Protein AF-A0A5P9I3V1-F1 (afdb_monomer_lite)

Radius of gyration: 23.54 Å; chains: 1; bounding box: 40×71×85 Å

Structure (mmCIF, N/CA/C/O backbone):
data_AF-A0A5P9I3V1-F1
#
_entry.id   AF-A0A5P9I3V1-F1
#
loop_
_atom_site.group_PDB
_atom_site.id
_atom_site.type_symbol
_atom_site.label_atom_id
_atom_site.label_alt_id
_atom_site.label_comp_id
_atom_site.label_asym_id
_atom_site.label_entity_id
_atom_site.label_seq_id
_atom_site.pdbx_PDB_ins_code
_atom_site.Cartn_x
_atom_site.Cartn_y
_atom_site.Cartn_z
_atom_site.occupancy
_atom_site.B_iso_or_equiv
_atom_site.auth_seq_id
_atom_site.auth_comp_id
_atom_site.auth_asym_id
_atom_site.auth_atom_id
_atom_site.pdbx_PDB_model_num
ATOM 1 N N . MET A 1 1 ? -17.365 52.900 56.791 1.00 35.94 1 MET A N 1
ATOM 2 C CA . MET A 1 1 ? -16.098 53.390 56.202 1.00 35.94 1 MET A CA 1
ATOM 3 C C . MET A 1 1 ? -15.100 52.229 56.203 1.00 35.94 1 MET A C 1
ATOM 5 O O . MET A 1 1 ? -14.774 51.771 57.281 1.00 35.94 1 MET A O 1
ATOM 9 N N . ILE A 1 2 ? -14.895 51.565 55.048 1.00 36.44 2 ILE A N 1
ATOM 10 C CA . ILE A 1 2 ? -13.604 51.476 54.302 1.00 36.44 2 ILE A CA 1
ATOM 11 C C . ILE A 1 2 ? -12.570 50.594 55.058 1.00 36.44 2 ILE A C 1
ATOM 13 O O . ILE A 1 2 ? -12.122 51.009 56.112 1.00 36.44 2 ILE A O 1
ATOM 17 N N . ARG A 1 3 ? -12.164 49.372 54.658 1.00 35.16 3 ARG A N 1
ATOM 18 C CA . ARG A 1 3 ? -11.444 48.881 53.445 1.00 35.16 3 ARG A CA 1
ATOM 19 C C . ARG A 1 3 ? -11.427 47.329 53.514 1.00 35.16 3 ARG A C 1
ATOM 21 O O . ARG A 1 3 ? -11.161 46.802 54.583 1.00 35.16 3 ARG A O 1
ATOM 28 N N . ARG A 1 4 ? -11.890 46.564 52.513 1.00 39.56 4 ARG A N 1
ATOM 29 C CA . ARG A 1 4 ? -11.194 46.072 51.292 1.00 39.56 4 ARG A CA 1
ATOM 30 C C . ARG A 1 4 ? -9.925 45.234 51.536 1.00 39.56 4 ARG A C 1
ATOM 32 O O . ARG A 1 4 ? -8.898 45.809 51.865 1.00 39.56 4 ARG A O 1
ATOM 39 N N . ALA A 1 5 ? -10.006 43.936 51.213 1.00 42.84 5 ALA A N 1
ATOM 40 C CA . ALA A 1 5 ? -9.268 43.255 50.128 1.00 42.84 5 ALA A CA 1
ATOM 41 C C . ALA A 1 5 ? -8.872 41.815 50.516 1.00 42.84 5 ALA A C 1
ATOM 43 O O . ALA A 1 5 ? -7.845 41.607 51.151 1.00 42.84 5 ALA A O 1
ATOM 44 N N . ILE A 1 6 ? -9.644 40.818 50.072 1.00 39.94 6 ILE A N 1
ATOM 45 C CA . ILE A 1 6 ? -9.122 39.464 49.848 1.00 39.94 6 ILE A CA 1
ATOM 46 C C . ILE A 1 6 ? -9.440 39.107 48.402 1.00 39.94 6 ILE A C 1
ATOM 48 O O . ILE A 1 6 ? -10.568 39.237 47.931 1.00 39.94 6 ILE A O 1
ATOM 52 N N . TRP A 1 7 ? -8.367 38.767 47.710 1.00 32.78 7 TRP A N 1
ATOM 53 C CA . TRP A 1 7 ? -8.271 38.409 46.313 1.00 32.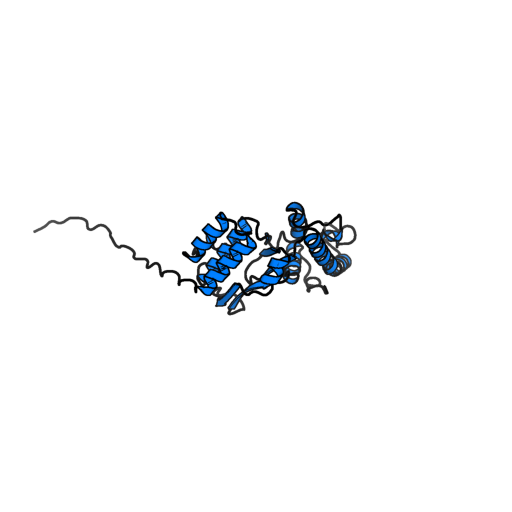78 7 TRP A CA 1
ATOM 54 C C . TRP A 1 7 ? -9.109 37.163 46.005 1.00 32.78 7 TRP A C 1
ATOM 56 O O . TRP A 1 7 ? -8.835 36.093 46.539 1.00 32.78 7 TRP A O 1
ATOM 66 N N . ALA A 1 8 ? -10.095 37.289 45.116 1.00 37.31 8 ALA A N 1
ATOM 67 C CA . ALA A 1 8 ? -10.721 36.148 44.456 1.00 37.31 8 ALA A CA 1
ATOM 68 C C . ALA A 1 8 ? -9.948 35.875 43.160 1.00 37.31 8 ALA A C 1
ATOM 70 O O . ALA A 1 8 ? -10.219 36.468 42.117 1.00 37.31 8 ALA A O 1
ATOM 71 N N . ALA A 1 9 ? -8.921 35.034 43.267 1.00 37.19 9 ALA A N 1
ATOM 72 C CA . ALA A 1 9 ? -8.236 34.457 42.123 1.00 37.19 9 ALA A CA 1
ATOM 73 C C . ALA A 1 9 ? -9.013 33.229 41.627 1.00 37.19 9 ALA A C 1
ATOM 75 O O . ALA A 1 9 ? -9.478 32.426 42.430 1.00 37.19 9 ALA A O 1
ATOM 76 N N . LEU A 1 10 ? -9.138 33.155 40.300 1.00 39.41 10 LEU A N 1
ATOM 77 C CA . LEU A 1 10 ? -9.332 31.983 39.445 1.00 39.41 10 LEU A CA 1
ATOM 78 C C . LEU A 1 10 ? -9.853 30.698 40.105 1.00 39.41 10 LEU A C 1
ATOM 80 O O . LEU A 1 10 ? -9.126 30.033 40.829 1.00 39.41 10 LEU A O 1
ATOM 84 N N . LEU A 1 11 ? -11.028 30.261 39.653 1.00 33.47 11 LEU A N 1
ATOM 85 C CA . LEU A 1 11 ? -11.280 28.875 39.240 1.00 33.47 11 LEU A CA 1
ATOM 86 C C . LEU A 1 11 ? -12.497 28.885 38.302 1.00 33.47 11 LEU A C 1
ATOM 88 O O . LEU A 1 11 ? -13.560 28.343 38.586 1.00 33.47 11 LEU A O 1
ATOM 92 N N . LEU A 1 12 ? -12.330 29.538 37.148 1.00 32.84 12 LEU A N 1
ATOM 93 C CA . LEU A 1 12 ? -13.024 29.095 35.942 1.00 32.84 12 LEU A CA 1
ATOM 94 C C . LEU A 1 12 ? -12.379 27.757 35.587 1.00 32.84 12 LEU A C 1
ATOM 96 O O . LEU A 1 12 ? -11.384 27.697 34.870 1.00 32.84 12 LEU A O 1
ATOM 100 N N . VAL A 1 13 ? -12.898 26.686 36.182 1.00 37.44 13 VAL A N 1
ATOM 101 C CA . VAL A 1 13 ? -12.706 25.344 35.649 1.00 37.44 13 VAL A CA 1
ATOM 102 C C . VAL A 1 13 ? -13.372 25.384 34.285 1.00 37.44 13 VAL A C 1
ATOM 104 O O . VAL A 1 13 ? -14.596 25.296 34.178 1.00 37.44 13 VAL A O 1
ATOM 107 N N . SER A 1 14 ? -12.561 25.601 33.250 1.00 38.03 14 SER A N 1
ATOM 108 C CA . SER A 1 14 ? -12.915 25.274 31.880 1.00 38.03 14 SER A CA 1
ATOM 109 C C . SER A 1 14 ? -13.266 23.798 31.875 1.00 38.03 14 SER A C 1
ATOM 111 O O . SER A 1 14 ? -12.417 22.930 31.702 1.00 38.03 14 SER A O 1
ATOM 113 N N . SER A 1 15 ? -14.546 23.522 32.093 1.00 40.28 15 SER A N 1
ATOM 114 C CA . SER A 1 15 ? -15.182 22.296 31.659 1.00 40.28 15 SER A CA 1
ATOM 115 C C . SER A 1 15 ? -15.240 22.409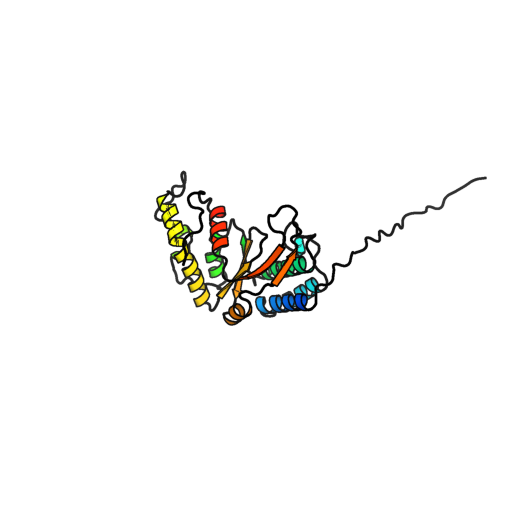 30.140 1.00 40.28 15 SER A C 1
ATOM 117 O O . SER A 1 15 ? -16.291 22.675 29.563 1.00 40.28 15 SER A O 1
ATOM 119 N N . ALA A 1 16 ? -14.079 22.303 29.488 1.00 41.06 16 ALA A N 1
ATOM 120 C CA . ALA A 1 16 ? -14.043 21.806 28.133 1.00 41.06 16 ALA A CA 1
ATOM 121 C C . ALA A 1 16 ? -14.613 20.403 28.276 1.00 41.06 16 ALA A C 1
ATOM 123 O O . ALA A 1 16 ? -13.938 19.482 28.732 1.00 41.06 16 ALA A O 1
ATOM 124 N N . LEU A 1 17 ? -15.921 20.305 28.048 1.00 41.25 17 LEU A N 1
ATOM 125 C CA . LEU A 1 17 ? -16.592 19.054 27.807 1.00 41.25 17 LEU A CA 1
ATOM 126 C C . LEU A 1 17 ? -15.719 18.370 26.762 1.00 41.25 17 LEU A C 1
ATOM 128 O O . LEU A 1 17 ? -15.693 18.785 25.604 1.00 41.25 17 LEU A O 1
ATOM 132 N N . ALA A 1 18 ? -14.957 17.367 27.195 1.00 43.66 18 ALA A N 1
ATOM 133 C CA . ALA A 1 18 ? -14.642 16.262 26.330 1.00 43.66 18 ALA A CA 1
ATOM 134 C C . ALA A 1 18 ? -16.018 15.800 25.861 1.00 43.66 18 ALA A C 1
ATOM 136 O O . ALA A 1 18 ? -16.746 15.131 26.595 1.00 43.66 18 ALA A O 1
ATOM 137 N N . VAL A 1 19 ? -16.444 16.297 24.700 1.00 45.88 19 VAL A N 1
ATOM 138 C CA . VAL A 1 19 ? -17.472 15.645 23.913 1.00 45.88 19 VAL A CA 1
ATOM 139 C C . VAL A 1 19 ? -16.851 14.282 23.694 1.00 45.88 19 VAL A C 1
ATOM 141 O O . VAL A 1 19 ? -15.916 14.158 22.906 1.00 45.88 19 VAL A O 1
ATOM 144 N N . GLY A 1 20 ? -17.212 13.331 24.561 1.00 49.91 20 GLY A N 1
ATOM 145 C CA . GLY A 1 20 ? -16.653 11.993 24.527 1.00 49.91 20 GLY A CA 1
ATOM 146 C C . GLY A 1 20 ? -16.808 11.534 23.096 1.00 49.91 20 GLY A C 1
ATOM 147 O O . GLY A 1 20 ? -17.924 11.587 22.574 1.00 49.91 20 GLY A O 1
ATOM 148 N N . ALA A 1 21 ? -15.686 11.228 22.441 1.00 60.34 21 ALA A N 1
ATOM 149 C CA . ALA A 1 21 ? -15.720 10.711 21.086 1.00 60.34 21 ALA A CA 1
ATOM 150 C C . ALA A 1 21 ? -16.768 9.595 21.068 1.00 60.34 21 ALA A C 1
ATOM 152 O O . ALA A 1 21 ? -16.758 8.744 21.961 1.00 60.34 21 ALA A O 1
ATOM 153 N N . GLU A 1 22 ? -17.721 9.668 20.136 1.00 71.12 22 GLU A N 1
ATOM 154 C CA . GLU A 1 22 ? -18.783 8.669 20.076 1.00 71.12 22 GLU A CA 1
ATOM 155 C C . GLU A 1 22 ? -18.145 7.274 20.063 1.00 71.12 22 GLU A C 1
ATOM 157 O O . GLU A 1 22 ? -17.191 7.049 19.306 1.00 71.12 22 GLU A O 1
ATOM 162 N N . PRO A 1 23 ? -18.614 6.354 20.924 1.00 82.81 23 PRO A N 1
ATOM 163 C CA . PRO A 1 23 ? -18.024 5.033 21.007 1.00 82.81 23 PRO A CA 1
ATOM 164 C C . PRO A 1 23 ? -18.164 4.328 19.660 1.00 82.81 23 PRO A C 1
ATOM 166 O O . PRO A 1 23 ? -19.206 4.399 19.001 1.00 82.81 23 PRO A O 1
ATOM 169 N N . ILE A 1 24 ? -17.110 3.627 19.253 1.00 92.81 24 ILE A N 1
ATOM 170 C CA . ILE A 1 24 ? -17.121 2.854 18.014 1.00 92.81 24 ILE A CA 1
ATOM 171 C C . ILE A 1 24 ? -18.140 1.713 18.167 1.00 92.81 24 ILE A C 1
ATOM 173 O O . ILE A 1 24 ? -18.102 1.004 19.177 1.00 92.81 24 ILE A O 1
ATOM 177 N N . PRO A 1 25 ? -19.039 1.490 17.188 1.00 94.19 25 PRO A N 1
ATOM 178 C CA . PRO A 1 25 ? -19.966 0.364 17.234 1.00 94.19 25 PRO A CA 1
ATOM 179 C C . PRO A 1 25 ? -19.232 -0.968 17.430 1.00 94.19 25 PRO A C 1
ATOM 181 O O . PRO A 1 25 ? -18.240 -1.230 16.758 1.00 94.19 25 PRO A O 1
ATOM 184 N N . GLU A 1 26 ? -19.745 -1.847 18.293 1.00 95.56 26 GLU A N 1
ATOM 185 C CA . GLU A 1 26 ? -19.062 -3.090 18.703 1.00 95.56 26 GLU A CA 1
ATOM 186 C C . GLU A 1 26 ? -18.600 -3.954 17.518 1.00 95.56 26 GLU A C 1
ATOM 188 O O . GLU A 1 26 ? -17.460 -4.408 17.478 1.00 95.56 26 GLU A O 1
ATOM 193 N N . LYS A 1 27 ? -19.448 -4.120 16.494 1.00 96.31 27 LYS A N 1
ATOM 194 C CA . LYS A 1 27 ? -19.089 -4.867 15.275 1.00 96.31 27 LYS A CA 1
ATOM 195 C C . LYS A 1 27 ? -17.919 -4.237 14.515 1.00 96.31 27 LYS A C 1
ATOM 197 O O . LYS A 1 27 ? -17.086 -4.953 13.972 1.00 96.31 27 LYS A O 1
ATOM 202 N N . GLN A 1 28 ? -17.869 -2.909 14.478 1.00 97.44 28 GLN A N 1
ATOM 203 C CA . GLN A 1 28 ? -16.824 -2.140 13.807 1.00 97.44 28 GLN A CA 1
ATOM 204 C C . GLN A 1 28 ? -15.506 -2.219 14.589 1.00 97.44 28 GLN A C 1
ATOM 206 O O . GLN A 1 28 ? -14.452 -2.453 14.007 1.00 97.44 28 GLN A O 1
ATOM 211 N N . ALA A 1 29 ? -15.579 -2.098 15.916 1.00 97.94 29 ALA A N 1
ATOM 212 C CA . ALA A 1 29 ? -14.448 -2.297 16.815 1.00 97.94 29 ALA A CA 1
ATOM 213 C C . ALA A 1 29 ? -13.863 -3.715 16.686 1.00 97.94 29 ALA A C 1
ATOM 215 O O . ALA A 1 29 ? -12.649 -3.877 16.564 1.00 97.94 29 ALA A O 1
ATOM 216 N N . GLN A 1 30 ? -14.723 -4.737 16.638 1.00 98.50 30 GLN A N 1
ATOM 217 C CA . GLN A 1 30 ? -14.306 -6.124 16.439 1.00 98.50 30 GLN A CA 1
ATOM 218 C C . GLN A 1 30 ? -13.631 -6.325 15.075 1.00 98.50 30 GLN A C 1
ATOM 220 O O . GLN A 1 30 ? -12.576 -6.951 15.013 1.00 98.50 30 GLN A O 1
ATOM 225 N N . LEU A 1 31 ? -14.179 -5.740 14.002 1.00 98.62 31 LEU A N 1
ATOM 226 C CA . LEU A 1 31 ? -13.564 -5.778 12.673 1.00 98.62 31 LEU A CA 1
ATOM 227 C C . LEU A 1 31 ? -12.154 -5.169 12.680 1.00 98.62 31 LEU A C 1
ATOM 229 O O . LEU A 1 31 ? -11.231 -5.760 12.124 1.00 98.62 31 LEU A O 1
ATOM 233 N N . PHE A 1 32 ? -11.967 -4.026 13.345 1.00 98.69 32 PHE A N 1
ATOM 234 C CA . PHE A 1 32 ? -10.655 -3.386 13.481 1.00 98.69 32 PHE A CA 1
ATOM 235 C C . PHE A 1 32 ? -9.664 -4.240 14.272 1.00 98.69 32 PHE A C 1
ATOM 237 O O . PHE A 1 32 ? -8.508 -4.371 13.868 1.00 98.69 32 PHE A O 1
ATOM 244 N N . ALA A 1 33 ? -10.109 -4.854 15.370 1.00 98.69 33 ALA A N 1
ATOM 245 C CA . ALA A 1 33 ? -9.277 -5.751 16.161 1.00 98.69 33 ALA A CA 1
ATOM 246 C C . ALA A 1 33 ? -8.887 -7.014 15.375 1.00 98.69 33 ALA A C 1
ATOM 248 O O . ALA A 1 33 ? -7.730 -7.433 15.418 1.00 98.69 33 ALA A O 1
ATOM 249 N N . ASP A 1 34 ? -9.827 -7.605 14.634 1.00 98.81 34 ASP A N 1
ATOM 250 C CA . ASP A 1 34 ? -9.565 -8.764 13.781 1.00 98.81 34 ASP A CA 1
ATOM 251 C C . ASP A 1 34 ? -8.594 -8.423 12.650 1.00 98.81 34 ASP A C 1
ATOM 253 O O . ASP A 1 34 ? -7.681 -9.203 12.384 1.00 98.81 34 ASP A O 1
ATOM 257 N N . PHE A 1 35 ? -8.747 -7.251 12.031 1.00 98.75 35 PHE A N 1
ATOM 258 C CA . PHE A 1 35 ? -7.838 -6.762 11.000 1.00 98.75 35 PHE A CA 1
ATOM 259 C C . PHE A 1 35 ? -6.422 -6.566 11.551 1.00 98.75 35 PHE A C 1
ATOM 261 O O . PHE A 1 35 ? -5.472 -7.146 11.028 1.00 98.75 35 PHE A O 1
ATOM 268 N N . ALA A 1 36 ? -6.275 -5.831 12.658 1.00 98.81 36 ALA A N 1
ATOM 269 C CA . ALA A 1 36 ? -4.977 -5.604 13.291 1.00 98.81 36 ALA A CA 1
ATOM 270 C C . ALA A 1 36 ? -4.293 -6.920 13.687 1.00 98.81 36 ALA A C 1
ATOM 272 O O . ALA A 1 36 ? -3.092 -7.088 13.459 1.00 98.81 36 ALA A O 1
ATOM 273 N N . ARG A 1 37 ? -5.055 -7.875 14.235 1.00 98.75 37 ARG A N 1
ATOM 274 C CA . ARG A 1 37 ? -4.547 -9.200 14.606 1.00 98.75 37 ARG A CA 1
ATOM 275 C C . ARG A 1 37 ? -4.021 -9.941 13.391 1.00 98.75 37 ARG A C 1
ATOM 277 O O . ARG A 1 37 ? -2.911 -10.458 13.428 1.00 98.75 37 ARG A O 1
ATOM 284 N N . ASP A 1 38 ? -4.814 -10.017 12.337 1.00 98.56 38 ASP A N 1
ATOM 285 C CA . ASP A 1 38 ? -4.488 -10.853 11.190 1.00 98.56 38 ASP A CA 1
ATOM 286 C C . ASP A 1 38 ? -3.326 -10.270 10.372 1.00 98.56 38 ASP A C 1
ATOM 288 O O . ASP A 1 38 ? -2.450 -11.019 9.942 1.00 98.56 38 ASP A O 1
ATOM 292 N N . VAL A 1 39 ? -3.261 -8.942 10.223 1.00 98.44 39 VAL A N 1
ATOM 293 C CA . VAL A 1 39 ? -2.164 -8.258 9.518 1.00 98.44 39 VAL A CA 1
ATOM 294 C C . VAL A 1 39 ? -0.851 -8.352 10.295 1.00 98.44 39 VAL A C 1
ATOM 296 O O . VAL A 1 39 ? 0.198 -8.600 9.705 1.00 98.44 39 VAL A O 1
ATOM 299 N N . SER A 1 40 ? -0.896 -8.199 11.621 1.00 98.31 40 SER A N 1
ATOM 300 C CA . SER A 1 40 ? 0.308 -8.251 12.464 1.00 98.31 40 SER A CA 1
ATOM 301 C C . SER A 1 40 ? 0.769 -9.664 12.828 1.00 98.31 40 SER A C 1
ATOM 303 O O . SER A 1 40 ? 1.822 -9.824 13.440 1.00 98.31 40 SER A O 1
ATOM 305 N N . GLY A 1 41 ? -0.017 -10.700 12.514 1.00 97.38 41 GLY A N 1
ATOM 306 C CA . GLY A 1 41 ? 0.233 -12.048 13.031 1.00 97.38 41 GLY A CA 1
ATOM 307 C C . GLY A 1 41 ? 0.028 -12.151 14.547 1.00 97.38 41 GLY A C 1
ATOM 308 O O . GLY A 1 41 ? 0.691 -12.947 15.210 1.00 97.38 41 GLY A O 1
ATOM 309 N N . ASN A 1 42 ? -0.901 -11.357 15.091 1.00 97.75 42 ASN A N 1
ATOM 310 C CA . ASN A 1 42 ? -1.213 -11.234 16.513 1.00 97.75 42 ASN A CA 1
ATOM 311 C C . ASN A 1 42 ? -0.018 -10.734 17.346 1.00 97.75 42 ASN A C 1
ATOM 313 O O . ASN A 1 42 ? 0.224 -11.232 18.449 1.00 97.75 42 ASN A O 1
ATOM 317 N N . ASP A 1 43 ? 0.724 -9.749 16.828 1.00 98.38 43 ASP A N 1
ATOM 318 C CA . ASP A 1 43 ? 1.799 -9.094 17.577 1.00 98.38 43 ASP A CA 1
ATOM 319 C C . ASP A 1 43 ? 1.226 -8.481 18.877 1.00 98.38 43 ASP A C 1
ATOM 321 O O . ASP A 1 43 ? 0.320 -7.640 18.821 1.00 98.38 43 ASP A O 1
ATOM 325 N N . PRO A 1 44 ? 1.724 -8.868 20.069 1.00 98.19 44 PRO A N 1
ATOM 326 C CA . PRO A 1 44 ? 1.163 -8.401 21.334 1.00 98.19 44 PRO A CA 1
ATOM 327 C C . PRO A 1 44 ? 1.227 -6.883 21.537 1.00 98.19 44 PRO A C 1
ATOM 329 O O . PRO A 1 44 ? 0.325 -6.325 22.165 1.00 98.19 44 PRO A O 1
ATOM 332 N N . GLN A 1 45 ? 2.272 -6.217 21.035 1.00 97.94 45 GLN A N 1
ATOM 333 C CA . GLN A 1 45 ? 2.420 -4.765 21.142 1.00 97.94 45 GLN A CA 1
ATOM 334 C C . GLN A 1 45 ? 1.437 -4.060 20.213 1.00 97.94 45 GLN A C 1
ATOM 336 O O . GLN A 1 45 ? 0.744 -3.145 20.655 1.00 97.94 45 GLN A O 1
ATOM 341 N N . VAL A 1 46 ? 1.321 -4.521 18.962 1.00 98.50 46 VAL A N 1
ATOM 342 C CA . VAL A 1 46 ? 0.333 -3.983 18.013 1.00 98.50 46 VAL A CA 1
ATOM 343 C C . VAL A 1 46 ? -1.075 -4.153 18.567 1.00 98.50 46 VAL A C 1
ATOM 345 O O . VAL A 1 46 ? -1.849 -3.203 18.581 1.00 98.50 46 VAL A O 1
ATOM 348 N N . MET A 1 47 ? -1.400 -5.337 19.087 1.00 98.69 47 MET A N 1
ATOM 349 C CA . MET A 1 47 ? -2.731 -5.618 19.618 1.00 98.69 47 MET A CA 1
ATOM 350 C C . MET A 1 47 ? -3.061 -4.823 20.879 1.00 98.69 47 MET A C 1
ATOM 352 O O . MET A 1 47 ? -4.225 -4.491 21.088 1.00 98.69 47 MET A O 1
ATOM 356 N N . ALA A 1 48 ? -2.075 -4.519 21.726 1.00 98.50 48 ALA A N 1
ATOM 357 C CA . ALA A 1 48 ? -2.281 -3.624 22.859 1.00 98.50 48 ALA A CA 1
ATOM 358 C C . ALA A 1 48 ? -2.634 -2.212 22.373 1.00 98.50 48 ALA A C 1
ATOM 360 O O . ALA A 1 48 ? -3.712 -1.721 22.688 1.00 98.50 48 ALA A O 1
ATOM 361 N N . THR A 1 49 ? -1.802 -1.621 21.512 1.00 98.31 49 THR A N 1
ATOM 362 C CA . THR A 1 49 ? -2.041 -0.265 21.001 1.00 98.31 49 THR A CA 1
ATOM 363 C C . THR A 1 49 ? -3.314 -0.171 20.155 1.00 98.31 49 THR A C 1
ATOM 365 O O . THR A 1 49 ? -4.043 0.807 20.261 1.00 98.31 49 THR A O 1
ATOM 368 N N . ALA A 1 50 ? -3.639 -1.184 19.349 1.00 98.38 50 ALA A N 1
ATOM 369 C CA . ALA A 1 50 ? -4.878 -1.203 18.573 1.00 98.38 50 ALA A CA 1
ATOM 370 C C . ALA A 1 50 ? -6.123 -1.202 19.475 1.00 98.38 50 ALA A C 1
ATOM 372 O O . ALA A 1 50 ? -7.083 -0.495 19.179 1.00 98.38 50 ALA A O 1
ATOM 373 N N . ARG A 1 51 ? -6.105 -1.947 20.591 1.00 98.31 51 ARG A N 1
ATOM 374 C CA . ARG A 1 51 ? -7.188 -1.897 21.588 1.00 98.31 51 ARG A CA 1
ATOM 375 C C . ARG A 1 51 ? -7.289 -0.519 22.231 1.00 98.31 51 ARG A C 1
ATOM 377 O O . ARG A 1 51 ? -8.390 0.017 22.285 1.00 98.31 51 ARG A O 1
ATOM 384 N N . ASP A 1 52 ? -6.162 0.080 22.606 1.00 97.69 52 ASP A N 1
ATOM 385 C CA . ASP A 1 52 ? -6.144 1.430 23.178 1.00 97.69 52 ASP A CA 1
ATOM 386 C C . ASP A 1 52 ? -6.753 2.461 22.208 1.00 97.69 52 ASP A C 1
ATOM 388 O O . ASP A 1 52 ? -7.551 3.299 22.618 1.00 97.69 52 ASP A O 1
ATOM 392 N N . LEU A 1 53 ? -6.448 2.366 20.906 1.00 97.50 53 LEU A N 1
ATOM 393 C CA . LEU A 1 53 ? -7.021 3.229 19.860 1.00 97.50 53 LEU A CA 1
ATOM 394 C C . LEU A 1 53 ? -8.522 2.993 19.626 1.00 97.50 53 LEU A C 1
ATOM 396 O O . LEU A 1 53 ? -9.229 3.902 19.189 1.00 97.50 53 LEU A O 1
ATOM 400 N N . ILE A 1 54 ? -9.014 1.776 19.863 1.00 97.56 54 ILE A N 1
ATOM 401 C CA . ILE A 1 54 ? -10.441 1.441 19.769 1.00 97.56 54 ILE A CA 1
ATOM 402 C C . ILE A 1 54 ? -11.198 1.990 20.981 1.00 97.56 54 ILE A C 1
ATOM 404 O O . ILE A 1 54 ? -12.273 2.567 20.822 1.00 97.56 54 ILE A O 1
ATOM 408 N N . GLU A 1 55 ? -10.636 1.828 22.179 1.00 96.12 55 GLU A N 1
ATOM 409 C CA . GLU A 1 55 ? -11.217 2.321 23.431 1.00 96.12 55 GLU A CA 1
ATOM 410 C C . GLU A 1 55 ? -11.160 3.851 23.520 1.00 96.12 55 GLU A C 1
ATOM 412 O O . GLU A 1 55 ? -12.103 4.485 23.994 1.00 96.12 55 GLU A O 1
ATOM 417 N N . THR A 1 56 ? -10.070 4.446 23.030 1.00 95.38 56 THR A N 1
ATOM 418 C CA . THR A 1 56 ? -9.821 5.890 23.034 1.00 95.38 56 THR A CA 1
ATOM 419 C C . THR A 1 56 ? -9.452 6.371 21.623 1.00 95.38 56 THR A C 1
ATOM 421 O O . THR A 1 56 ? -8.269 6.501 21.298 1.00 95.38 56 THR A O 1
ATOM 424 N N . PRO A 1 57 ? -10.452 6.663 20.766 1.00 95.00 57 PRO A N 1
ATOM 425 C CA . PRO A 1 57 ? -10.223 7.080 19.384 1.00 95.00 57 PRO A CA 1
ATOM 426 C C . PRO A 1 57 ? -9.297 8.300 19.252 1.00 95.00 57 PRO A C 1
ATOM 428 O O . PRO A 1 57 ? -9.565 9.338 19.871 1.00 95.00 57 PRO A O 1
ATOM 431 N N . PRO A 1 58 ? -8.250 8.235 18.408 1.00 94.25 58 PRO A N 1
ATOM 432 C CA . PRO A 1 58 ? -7.180 9.230 18.376 1.00 94.25 58 PRO A CA 1
ATOM 433 C C . PRO A 1 58 ? -7.653 10.559 17.795 1.00 94.25 58 PRO A C 1
ATOM 435 O O . PRO A 1 58 ? -8.197 10.583 16.698 1.00 94.25 58 PRO A O 1
ATOM 438 N N . THR A 1 59 ? -7.443 11.673 18.494 1.00 92.62 59 THR A N 1
ATOM 439 C CA . THR A 1 59 ? -7.900 13.013 18.067 1.00 92.62 59 THR A CA 1
ATOM 440 C C . THR A 1 59 ? -6.792 13.900 17.500 1.00 92.62 59 THR A C 1
ATOM 442 O O . THR A 1 59 ? -7.085 15.001 17.044 1.00 92.62 59 THR A O 1
ATOM 445 N N . THR A 1 60 ? -5.532 13.455 17.536 1.00 91.62 60 THR A N 1
ATOM 446 C CA . THR A 1 60 ? -4.393 14.240 17.042 1.00 91.62 60 THR A CA 1
ATOM 447 C C . THR A 1 60 ? -3.891 13.713 15.711 1.00 91.62 60 THR A C 1
ATOM 449 O O . THR A 1 60 ? -3.887 12.503 15.471 1.00 91.62 60 THR A O 1
ATOM 452 N N . LEU A 1 61 ? -3.406 14.630 14.878 1.00 90.44 61 LEU A N 1
ATOM 453 C CA . LEU A 1 61 ? -2.780 14.327 13.600 1.00 90.44 61 LEU A CA 1
ATOM 454 C C . LEU A 1 61 ? -1.711 13.236 13.714 1.00 90.44 61 LEU A C 1
ATOM 456 O O . LEU A 1 61 ? -1.714 12.299 12.926 1.00 90.44 61 LEU A O 1
ATOM 460 N N . GLU A 1 62 ? -0.815 13.335 14.695 1.00 90.38 62 GLU A N 1
ATOM 461 C CA . GLU A 1 62 ? 0.329 12.428 14.845 1.00 90.38 62 GLU A CA 1
ATOM 462 C C . GLU A 1 62 ? -0.113 10.990 15.118 1.00 90.38 62 GLU A C 1
ATOM 464 O O . GLU A 1 62 ? 0.542 10.046 14.688 1.00 90.38 62 GLU A O 1
ATOM 469 N N . THR A 1 63 ? -1.230 10.825 15.829 1.00 88.88 63 THR A N 1
ATOM 470 C CA . THR A 1 63 ? -1.750 9.503 16.194 1.00 88.88 63 THR A CA 1
ATOM 471 C C . THR A 1 63 ? -2.671 8.944 15.111 1.00 88.88 63 THR A C 1
ATOM 473 O O . THR A 1 63 ? -2.729 7.733 14.916 1.00 88.88 63 THR A O 1
ATOM 476 N N . ILE A 1 64 ? -3.390 9.813 14.392 1.00 91.56 64 ILE A N 1
ATOM 477 C CA . ILE A 1 64 ? -4.206 9.419 13.238 1.00 91.56 64 ILE A CA 1
ATOM 478 C C . ILE A 1 64 ? -3.302 9.042 12.059 1.00 91.56 64 ILE A C 1
ATOM 480 O O . ILE A 1 64 ? -3.585 8.066 11.375 1.00 91.56 64 ILE A O 1
ATOM 484 N N . GLY A 1 65 ? -2.239 9.818 11.824 1.00 87.88 65 GLY A N 1
ATOM 485 C CA . GLY A 1 65 ? -1.276 9.661 10.733 1.00 87.88 65 GLY A CA 1
ATOM 486 C C . GLY A 1 65 ? -1.696 10.272 9.392 1.00 87.88 65 GLY A C 1
ATOM 487 O O . GLY A 1 65 ? -1.028 10.033 8.394 1.00 87.88 65 GLY A O 1
ATOM 488 N N . TYR A 1 66 ? -2.788 11.046 9.347 1.00 86.44 66 TYR A N 1
ATOM 489 C CA . TYR A 1 66 ? -3.342 11.620 8.113 1.00 86.44 66 TYR A CA 1
ATOM 490 C C . TYR A 1 66 ? -3.814 13.061 8.333 1.00 86.44 66 TYR A C 1
ATOM 492 O O . TYR A 1 66 ? -4.624 13.329 9.222 1.00 86.44 66 TYR A O 1
ATOM 500 N N . TYR A 1 67 ? -3.338 13.978 7.490 1.00 84.94 67 TYR A N 1
ATOM 501 C CA . TYR A 1 67 ? -3.658 15.405 7.569 1.00 84.94 67 TYR A CA 1
ATOM 502 C C . TYR A 1 67 ? -5.143 15.709 7.327 1.00 84.94 67 TYR A C 1
ATOM 504 O O . TYR A 1 67 ? -5.727 15.256 6.340 1.00 84.94 67 TYR A O 1
ATOM 512 N N . GLY A 1 68 ? -5.726 16.549 8.191 1.00 85.44 68 GLY A N 1
ATOM 513 C CA . GLY A 1 68 ? -7.083 17.085 8.045 1.00 85.44 68 GLY A CA 1
ATOM 514 C C . GLY A 1 68 ? -8.200 16.165 8.543 1.00 85.44 68 GLY A C 1
ATOM 515 O O . GLY A 1 68 ? -9.371 16.460 8.315 1.00 85.44 68 GLY A O 1
ATOM 516 N N . LEU A 1 69 ? -7.865 15.045 9.186 1.00 88.06 69 LEU A N 1
ATOM 517 C CA . LEU A 1 69 ? -8.836 14.059 9.667 1.00 88.06 69 LEU A CA 1
ATOM 518 C C . LEU A 1 69 ? -9.129 14.148 11.163 1.00 88.06 69 LEU A C 1
ATOM 520 O O . LEU A 1 69 ? -9.822 13.286 11.695 1.00 88.06 69 LEU A O 1
ATOM 524 N N . GLU A 1 70 ? -8.665 15.192 11.841 1.00 89.56 70 GLU A N 1
ATOM 525 C CA . GLU A 1 70 ? -8.931 15.448 13.259 1.00 89.56 70 GLU A CA 1
ATOM 526 C C . GLU A 1 70 ? -10.441 15.549 13.552 1.00 89.56 70 GLU A C 1
ATOM 528 O O . GLU A 1 70 ? -10.907 15.063 14.584 1.00 89.56 70 GLU A O 1
ATOM 533 N N . ASP A 1 71 ? -11.211 16.076 12.594 1.00 87.81 71 ASP A N 1
ATOM 534 C CA . ASP A 1 71 ? -12.673 16.209 12.661 1.00 87.81 71 ASP A CA 1
ATOM 535 C C . ASP A 1 71 ? -13.431 15.017 12.037 1.00 87.81 71 ASP A C 1
ATOM 537 O O . ASP A 1 71 ? -14.663 15.027 11.948 1.00 87.81 71 ASP A O 1
ATOM 541 N N . ALA A 1 72 ? -12.728 13.979 11.570 1.00 89.94 72 ALA A N 1
ATOM 542 C CA . ALA A 1 72 ? -13.367 12.783 11.026 1.00 89.94 72 ALA A CA 1
ATOM 543 C C . ALA A 1 72 ? -14.071 11.961 12.127 1.00 89.94 72 ALA A C 1
ATOM 545 O O . ALA A 1 72 ? -13.721 12.057 13.315 1.00 89.94 72 ALA A O 1
ATOM 546 N N . PRO A 1 73 ? -15.063 11.121 11.771 1.00 92.38 73 PRO A N 1
ATOM 547 C CA . PRO A 1 73 ? -15.722 10.248 12.735 1.00 92.38 73 PRO A CA 1
ATOM 548 C C . PRO A 1 73 ? -14.716 9.376 13.495 1.00 92.38 73 PRO A C 1
ATOM 550 O O . PRO A 1 73 ? -13.712 8.933 12.937 1.00 92.38 73 PRO A O 1
ATOM 553 N N . ALA A 1 74 ? -15.006 9.094 14.768 1.00 94.31 74 ALA A N 1
ATOM 554 C CA . ALA A 1 74 ? -14.111 8.344 15.653 1.00 94.31 74 ALA A CA 1
ATOM 555 C C . ALA A 1 74 ? -13.654 7.006 15.046 1.00 94.31 74 ALA A C 1
ATOM 557 O O . ALA A 1 74 ? -12.472 6.680 15.092 1.00 94.31 74 ALA A O 1
ATOM 558 N N . ALA A 1 75 ? -14.571 6.278 14.403 1.00 95.38 75 ALA A N 1
ATOM 559 C CA . ALA A 1 75 ? -14.261 5.017 13.739 1.00 95.38 75 ALA A CA 1
ATOM 560 C C . ALA A 1 75 ? -13.251 5.168 12.585 1.00 95.38 75 ALA A C 1
ATOM 562 O O . ALA A 1 75 ? -12.363 4.328 12.456 1.00 95.38 75 ALA A O 1
ATOM 563 N N . GLU A 1 76 ? -13.340 6.232 11.776 1.00 94.44 76 GLU A N 1
ATOM 564 C CA . GLU A 1 76 ? -12.368 6.476 10.701 1.00 94.44 76 GLU A CA 1
ATOM 565 C C . GLU A 1 76 ? -10.988 6.799 11.271 1.00 94.44 76 GLU A C 1
ATOM 567 O O . GLU A 1 76 ? -9.992 6.206 10.857 1.00 94.44 76 GLU A O 1
ATOM 572 N N . ARG A 1 77 ? -10.937 7.708 12.254 1.00 94.56 77 ARG A N 1
ATOM 573 C CA . ARG A 1 77 ? -9.691 8.093 12.929 1.00 94.56 77 ARG A CA 1
ATOM 574 C C . ARG A 1 77 ? -9.002 6.888 13.560 1.00 94.56 77 ARG A C 1
ATOM 576 O O . ARG A 1 77 ? -7.798 6.722 13.391 1.00 94.56 77 ARG A O 1
ATOM 583 N N . THR A 1 78 ? -9.758 6.022 14.236 1.00 96.88 78 THR A N 1
ATOM 584 C CA . THR A 1 78 ? -9.232 4.784 14.823 1.00 96.88 78 THR A CA 1
ATOM 585 C C . THR A 1 78 ? -8.701 3.827 13.766 1.00 96.88 78 THR A C 1
ATOM 587 O O . THR A 1 78 ? -7.584 3.340 13.923 1.00 96.88 78 THR A O 1
ATOM 590 N N . LEU A 1 79 ? -9.445 3.570 12.683 1.00 97.44 79 LEU A N 1
ATOM 591 C CA . LEU A 1 79 ? -8.961 2.693 11.612 1.00 97.44 79 LEU A CA 1
ATOM 592 C C . LEU A 1 79 ? -7.653 3.216 11.016 1.00 97.44 79 LEU A C 1
ATOM 594 O O . LEU A 1 79 ? -6.701 2.458 10.852 1.00 97.44 79 LEU A O 1
ATOM 598 N N . ARG A 1 80 ? -7.590 4.515 10.723 1.00 95.38 80 ARG A N 1
ATOM 599 C CA . ARG A 1 80 ? -6.392 5.145 10.167 1.00 95.38 80 ARG A CA 1
ATOM 600 C C . ARG A 1 80 ? -5.214 5.100 11.133 1.00 95.38 80 ARG A C 1
ATOM 602 O O . ARG A 1 80 ? -4.135 4.710 10.709 1.00 95.38 80 ARG A O 1
ATOM 609 N N . GLY A 1 81 ? -5.442 5.347 12.423 1.00 96.81 81 GLY A N 1
ATOM 610 C CA . GLY A 1 81 ? -4.417 5.164 13.452 1.00 96.81 81 GLY A CA 1
ATO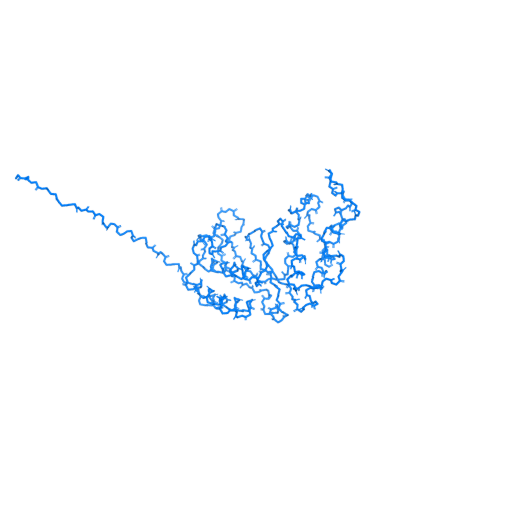M 611 C C . GLY A 1 81 ? -3.898 3.722 13.526 1.00 96.81 81 GLY A C 1
ATOM 612 O O . GLY A 1 81 ? -2.696 3.506 13.658 1.00 96.81 81 GLY A O 1
ATOM 613 N N . ILE A 1 82 ? -4.772 2.719 13.368 1.00 98.50 82 ILE A N 1
ATOM 614 C CA . ILE A 1 82 ? -4.371 1.304 13.285 1.00 98.50 82 ILE A CA 1
ATOM 615 C C . ILE A 1 82 ? -3.542 1.036 12.022 1.00 98.50 82 ILE A C 1
ATOM 617 O O . ILE A 1 82 ? -2.520 0.360 12.103 1.00 98.50 82 ILE A O 1
ATOM 621 N N . ILE A 1 83 ? -3.930 1.578 10.866 1.00 97.56 83 ILE A N 1
ATOM 622 C CA . ILE A 1 83 ? -3.158 1.449 9.619 1.00 97.56 83 ILE A CA 1
ATOM 623 C C . ILE A 1 83 ? -1.777 2.097 9.774 1.00 97.56 83 ILE A C 1
ATOM 625 O O . ILE A 1 83 ? -0.771 1.477 9.432 1.00 97.56 83 ILE A O 1
ATOM 629 N N . SER A 1 84 ? -1.704 3.299 10.346 1.00 96.06 84 SER A N 1
ATOM 630 C CA . SER A 1 84 ? -0.444 3.995 10.615 1.00 96.06 84 SER A CA 1
ATOM 631 C C . SER A 1 84 ? 0.438 3.227 11.599 1.00 96.06 84 SER A C 1
ATOM 633 O O . SER A 1 84 ? 1.641 3.116 11.374 1.00 96.06 84 SER A O 1
ATOM 635 N N . LEU A 1 85 ? -0.145 2.624 12.641 1.00 97.88 85 LEU A N 1
ATOM 636 C CA . LEU A 1 85 ? 0.558 1.724 13.559 1.00 97.88 85 LEU A CA 1
ATOM 637 C C . LEU A 1 85 ? 1.139 0.507 12.825 1.00 97.88 85 LEU A C 1
ATOM 639 O O . LEU A 1 85 ? 2.308 0.177 13.014 1.00 97.88 85 LEU A O 1
ATOM 643 N N . LEU A 1 86 ? 0.336 -0.163 11.997 1.00 98.31 86 LEU A N 1
ATOM 644 C CA . LEU A 1 86 ? 0.756 -1.343 11.236 1.00 98.31 86 LEU A CA 1
ATOM 645 C C . LEU A 1 86 ? 1.860 -1.001 10.226 1.00 98.31 86 LEU A C 1
ATOM 647 O O . LEU A 1 86 ? 2.805 -1.777 10.085 1.00 98.31 86 LEU A O 1
ATOM 651 N N . ASN A 1 87 ? 1.779 0.167 9.582 1.00 96.38 87 ASN A N 1
ATOM 652 C CA . ASN A 1 87 ? 2.822 0.681 8.695 1.00 96.38 87 ASN A CA 1
ATOM 653 C C . ASN A 1 87 ? 4.118 0.978 9.466 1.00 96.38 87 ASN A C 1
ATOM 655 O O . ASN A 1 87 ? 5.179 0.454 9.140 1.00 96.38 87 ASN A O 1
ATOM 659 N N . ALA A 1 88 ? 4.030 1.708 10.583 1.00 95.81 88 ALA A N 1
ATOM 660 C CA . ALA A 1 88 ? 5.182 2.022 11.432 1.00 95.81 88 ALA A CA 1
ATOM 661 C C . ALA A 1 88 ? 5.886 0.775 12.006 1.00 95.81 88 ALA A C 1
ATOM 663 O O . ALA A 1 88 ? 7.053 0.840 12.394 1.00 95.81 88 ALA A O 1
ATOM 664 N N . ARG A 1 89 ? 5.183 -0.362 12.078 1.00 96.44 89 ARG A N 1
ATOM 665 C CA . ARG A 1 89 ? 5.721 -1.660 12.514 1.00 96.44 89 ARG A CA 1
ATOM 666 C C . ARG A 1 89 ? 6.122 -2.587 11.362 1.00 96.44 89 ARG A C 1
ATOM 668 O O . ARG A 1 89 ? 6.583 -3.691 11.629 1.00 96.44 89 ARG A O 1
ATOM 675 N N . GLY A 1 90 ? 5.991 -2.148 10.110 1.00 95.19 90 GLY A N 1
ATOM 676 C CA . GLY A 1 90 ? 6.393 -2.906 8.923 1.00 95.19 90 GLY A CA 1
ATOM 677 C C . GLY A 1 90 ? 5.461 -4.062 8.551 1.00 95.19 90 GLY A C 1
ATOM 678 O O . GLY A 1 90 ? 5.853 -4.932 7.781 1.00 95.19 90 GLY A O 1
ATOM 679 N N . HIS A 1 91 ? 4.237 -4.103 9.086 1.00 97.06 91 HIS A N 1
ATOM 680 C CA . HIS A 1 91 ? 3.232 -5.103 8.694 1.00 97.06 91 HIS A CA 1
ATOM 681 C C . HIS A 1 91 ? 2.436 -4.681 7.449 1.00 97.06 91 HIS A C 1
ATOM 683 O O . HIS A 1 91 ? 1.907 -5.522 6.722 1.00 97.06 91 HIS A O 1
ATOM 689 N N . ILE A 1 92 ? 2.365 -3.373 7.211 1.00 97.12 92 ILE A N 1
ATOM 690 C CA . ILE A 1 92 ? 1.888 -2.742 5.981 1.00 97.12 92 ILE A CA 1
ATOM 691 C C . ILE A 1 92 ? 3.050 -1.918 5.437 1.00 97.12 92 ILE A C 1
ATOM 693 O O . ILE A 1 92 ? 3.830 -1.368 6.208 1.00 97.12 92 ILE A O 1
ATOM 697 N N . LEU A 1 93 ? 3.167 -1.833 4.120 1.00 96.31 93 LEU A N 1
ATOM 698 C CA . LEU A 1 93 ? 4.142 -0.981 3.455 1.00 96.31 93 LEU A CA 1
ATOM 699 C C . LEU A 1 93 ? 3.430 0.242 2.893 1.00 96.31 93 LEU A C 1
ATOM 701 O O . LEU A 1 93 ? 2.497 0.092 2.108 1.00 96.31 93 LEU A O 1
ATOM 705 N N . GLY A 1 94 ? 3.856 1.435 3.295 1.00 95.00 94 GLY A N 1
ATOM 706 C CA . GLY A 1 94 ? 3.452 2.684 2.655 1.00 95.00 94 GLY A CA 1
ATOM 707 C C . GLY A 1 94 ? 4.493 3.135 1.633 1.00 95.00 94 GLY A C 1
ATOM 708 O O . GLY A 1 94 ? 5.670 3.247 1.972 1.00 95.00 94 GLY A O 1
ATOM 709 N N . PHE A 1 95 ? 4.060 3.424 0.409 1.00 95.50 95 PHE A N 1
ATOM 710 C CA . PHE A 1 95 ? 4.894 4.008 -0.638 1.00 95.50 95 PHE A CA 1
ATOM 711 C C . PHE A 1 95 ? 4.344 5.373 -1.042 1.00 95.50 95 PHE A C 1
ATOM 713 O O . PHE A 1 95 ? 3.298 5.449 -1.684 1.00 95.50 95 PHE A O 1
ATOM 720 N N . GLU A 1 96 ? 5.037 6.441 -0.646 1.00 93.12 96 GLU A N 1
ATOM 721 C CA . GLU A 1 96 ? 4.725 7.803 -1.095 1.00 93.12 96 GLU A CA 1
ATOM 722 C C . GLU A 1 96 ? 4.941 7.927 -2.610 1.00 93.12 96 GLU A C 1
ATOM 724 O O . GLU A 1 96 ? 5.877 7.340 -3.163 1.00 93.12 96 GLU A O 1
ATOM 729 N N . ASP A 1 97 ? 4.101 8.721 -3.267 1.00 92.25 97 ASP A N 1
ATOM 730 C CA . ASP A 1 97 ? 4.079 8.914 -4.717 1.00 92.25 97 ASP A CA 1
ATOM 731 C C . ASP A 1 97 ? 5.466 9.176 -5.333 1.00 92.25 97 ASP A C 1
ATOM 733 O O . ASP A 1 97 ? 5.849 8.510 -6.287 1.00 92.25 97 ASP A O 1
ATOM 737 N N . LYS A 1 98 ? 6.279 10.056 -4.747 1.00 93.06 98 LYS A N 1
ATOM 738 C CA . LYS A 1 98 ? 7.632 10.417 -5.214 1.00 93.06 98 LYS A CA 1
ATOM 739 C C . LYS A 1 98 ? 8.690 9.313 -5.079 1.00 93.06 98 LYS A C 1
ATOM 741 O O . LYS A 1 98 ? 9.752 9.444 -5.679 1.00 93.06 98 LYS A O 1
ATOM 746 N N . TYR A 1 99 ? 8.433 8.266 -4.293 1.00 93.44 99 TYR A N 1
ATOM 747 C CA . TYR A 1 99 ? 9.349 7.131 -4.090 1.00 93.44 99 TYR A CA 1
ATOM 748 C C . TYR A 1 99 ? 8.768 5.812 -4.612 1.00 93.44 99 TYR A C 1
ATOM 750 O O . TYR A 1 99 ? 9.314 4.734 -4.378 1.00 93.44 99 TYR A O 1
ATOM 758 N N . ILE A 1 100 ? 7.643 5.874 -5.320 1.00 95.50 100 ILE A N 1
ATOM 759 C CA . ILE A 1 100 ? 6.879 4.697 -5.725 1.00 95.50 100 ILE A CA 1
ATOM 760 C C . ILE A 1 100 ? 7.668 3.760 -6.657 1.00 95.50 100 ILE A C 1
ATOM 762 O O . ILE A 1 100 ? 7.492 2.542 -6.638 1.00 95.50 100 ILE A O 1
ATOM 766 N N . ASN A 1 101 ? 8.604 4.303 -7.438 1.00 93.81 101 ASN A N 1
ATOM 767 C CA . ASN A 1 101 ? 9.494 3.542 -8.314 1.00 93.81 101 ASN A CA 1
ATOM 768 C C . ASN A 1 101 ? 10.474 2.635 -7.542 1.00 93.81 101 ASN A C 1
ATOM 770 O O . ASN A 1 101 ? 11.000 1.689 -8.124 1.00 93.81 101 ASN A O 1
ATOM 774 N N . GLU A 1 102 ? 10.699 2.877 -6.246 1.00 94.44 102 GLU A N 1
ATOM 775 C CA . GLU A 1 102 ? 11.555 2.045 -5.388 1.00 94.44 102 GLU A CA 1
ATOM 776 C C . GLU A 1 102 ? 10.830 0.809 -4.831 1.00 94.44 102 GLU A C 1
ATOM 778 O O . GLU A 1 102 ? 11.469 -0.082 -4.267 1.00 94.44 102 GLU A O 1
ATOM 783 N N . MET A 1 103 ? 9.507 0.711 -5.007 1.00 96.31 103 MET A N 1
ATOM 784 C CA . MET A 1 103 ? 8.684 -0.361 -4.439 1.00 96.31 103 MET A CA 1
ATOM 785 C C . MET A 1 103 ? 9.234 -1.779 -4.695 1.00 96.31 103 MET A C 1
ATOM 787 O O . MET A 1 103 ? 9.378 -2.525 -3.723 1.00 96.31 103 MET A O 1
ATOM 791 N N . PRO A 1 104 ? 9.617 -2.178 -5.927 1.00 96.06 104 PRO A N 1
ATOM 792 C CA . PRO A 1 104 ? 10.182 -3.509 -6.168 1.00 96.06 104 PRO A CA 1
ATOM 793 C C . PRO A 1 104 ? 11.463 -3.779 -5.366 1.00 96.06 104 PRO A C 1
ATOM 795 O O . PRO A 1 104 ? 11.648 -4.878 -4.842 1.00 96.06 104 PRO A O 1
ATOM 798 N N . LEU A 1 105 ? 12.334 -2.774 -5.225 1.00 94.50 105 LEU A N 1
ATOM 799 C CA . LEU A 1 105 ? 13.575 -2.892 -4.461 1.00 94.50 105 LEU A CA 1
ATOM 800 C C . LEU A 1 105 ? 13.284 -3.094 -2.972 1.00 94.50 105 LEU A C 1
ATOM 802 O O . LEU A 1 105 ? 13.882 -3.970 -2.349 1.00 94.50 105 LEU A O 1
ATOM 806 N N . VAL A 1 106 ? 12.349 -2.324 -2.412 1.00 95.44 106 VAL A N 1
ATOM 807 C CA . VAL A 1 106 ? 11.948 -2.449 -1.004 1.00 95.44 106 VAL A CA 1
ATOM 808 C C . VAL A 1 106 ? 11.359 -3.833 -0.726 1.00 95.44 106 VAL A C 1
ATOM 810 O O . VAL A 1 106 ? 11.737 -4.468 0.259 1.00 95.44 106 VAL A O 1
ATOM 813 N N . LEU A 1 107 ? 10.492 -4.340 -1.610 1.00 96.31 107 LEU A N 1
ATOM 814 C CA . LEU A 1 107 ? 9.921 -5.686 -1.485 1.00 96.31 107 LEU A CA 1
ATOM 815 C C . LEU A 1 107 ? 11.010 -6.773 -1.467 1.00 96.31 107 LEU A C 1
ATOM 817 O O . LEU A 1 107 ? 10.950 -7.697 -0.654 1.00 96.31 107 LEU A O 1
ATOM 821 N N . GLU A 1 108 ? 12.027 -6.663 -2.326 1.00 95.44 108 GLU A N 1
ATOM 822 C CA . GLU A 1 108 ? 13.155 -7.604 -2.359 1.00 95.44 108 GLU A CA 1
ATOM 823 C C . GLU A 1 108 ? 14.038 -7.492 -1.105 1.00 95.44 108 GLU A C 1
ATOM 825 O O . GLU A 1 108 ? 14.364 -8.504 -0.484 1.00 95.44 108 GLU A O 1
ATOM 830 N N . GLN A 1 109 ? 14.392 -6.271 -0.690 1.00 94.94 109 GLN A N 1
ATOM 831 C CA . GLN A 1 109 ? 15.250 -6.021 0.476 1.00 94.94 109 GLN A CA 1
ATOM 832 C C . GLN A 1 109 ? 14.623 -6.493 1.790 1.00 94.94 109 GLN A C 1
ATOM 834 O O . GLN A 1 109 ? 15.338 -6.952 2.681 1.00 94.94 109 GLN A O 1
ATOM 839 N N . GLN A 1 110 ? 13.296 -6.420 1.907 1.00 95.19 110 GLN A N 1
ATOM 840 C CA . GLN A 1 110 ? 12.563 -6.958 3.054 1.00 95.19 110 GLN A CA 1
ATOM 841 C C . GLN A 1 110 ? 12.318 -8.474 2.964 1.00 95.19 110 GLN A C 1
ATOM 843 O O . GLN A 1 110 ? 11.729 -9.061 3.868 1.00 95.19 110 GLN A O 1
ATOM 848 N N . GLY A 1 111 ? 12.774 -9.130 1.893 1.00 95.75 111 GLY A N 1
ATOM 849 C CA . GLY A 1 111 ? 12.611 -10.569 1.686 1.00 95.75 111 GLY A CA 1
ATOM 850 C C . GLY A 1 111 ? 11.189 -10.999 1.311 1.00 95.75 111 GLY A C 1
ATOM 851 O O . GLY A 1 111 ? 10.910 -12.198 1.318 1.00 95.75 111 GLY A O 1
ATOM 852 N N . LEU A 1 112 ? 10.316 -10.046 0.971 1.00 96.75 112 LEU A N 1
ATOM 853 C CA . LEU A 1 112 ? 8.909 -10.261 0.616 1.00 96.75 112 LEU A CA 1
ATOM 854 C C . LEU A 1 112 ? 8.742 -10.682 -0.849 1.00 96.75 112 LEU A C 1
ATOM 856 O O . LEU A 1 112 ? 7.791 -11.379 -1.189 1.00 96.75 112 LEU A O 1
ATOM 860 N N . ALA A 1 113 ? 9.693 -10.313 -1.705 1.00 97.31 113 ALA A N 1
ATOM 861 C CA . ALA A 1 113 ? 9.748 -10.724 -3.101 1.00 97.31 113 ALA A CA 1
ATOM 862 C C . ALA A 1 113 ? 11.068 -11.433 -3.424 1.00 97.31 113 ALA A C 1
ATOM 864 O O . ALA A 1 113 ? 12.110 -11.176 -2.822 1.00 97.31 113 ALA A O 1
ATOM 865 N N . ASP A 1 114 ? 11.029 -12.330 -4.406 1.00 97.44 114 ASP A N 1
ATOM 866 C CA . ASP A 1 114 ? 12.216 -12.911 -5.030 1.00 97.44 114 ASP A CA 1
ATOM 867 C C . ASP A 1 114 ? 12.162 -12.664 -6.531 1.00 97.44 114 ASP A C 1
ATOM 869 O O . ASP A 1 114 ? 11.443 -13.370 -7.233 1.00 97.44 114 ASP A O 1
ATOM 873 N N . PHE A 1 115 ? 12.878 -11.670 -7.054 1.00 95.44 115 PHE A N 1
ATOM 874 C CA . PHE A 1 115 ? 12.818 -11.376 -8.488 1.00 95.44 115 PHE A CA 1
ATOM 875 C C . PHE A 1 115 ? 13.650 -12.335 -9.343 1.00 95.44 115 PHE A C 1
ATOM 877 O O . PHE A 1 115 ? 13.484 -12.325 -10.556 1.00 95.44 115 PHE A O 1
ATOM 884 N N . ALA A 1 116 ? 14.509 -13.180 -8.757 1.00 92.62 116 ALA A N 1
ATOM 885 C CA . ALA A 1 116 ? 15.349 -14.139 -9.486 1.00 92.62 116 ALA A CA 1
ATOM 886 C C . ALA A 1 116 ? 16.118 -13.537 -10.691 1.00 92.62 116 ALA A C 1
ATOM 888 O O . ALA A 1 116 ? 16.366 -14.218 -11.685 1.00 92.62 116 ALA A O 1
ATOM 889 N N . GLY A 1 117 ? 16.490 -12.253 -10.610 1.00 88.44 117 GLY A N 1
ATOM 890 C CA . GLY A 1 117 ? 17.171 -11.531 -11.689 1.00 88.44 117 GLY A CA 1
ATOM 891 C C . GLY A 1 117 ? 16.278 -11.094 -12.856 1.00 88.44 117 GLY A C 1
ATOM 892 O O . GLY A 1 117 ? 16.815 -10.724 -13.898 1.00 88.44 117 GLY A O 1
ATOM 893 N N . ASP A 1 118 ? 14.949 -11.123 -12.710 1.00 92.06 118 ASP A N 1
ATOM 894 C CA . ASP A 1 118 ? 14.018 -10.627 -13.726 1.00 92.06 118 ASP A CA 1
ATOM 895 C C . ASP A 1 118 ? 14.279 -9.133 -14.009 1.00 92.06 118 ASP A C 1
ATOM 897 O O . ASP A 1 118 ? 14.141 -8.307 -13.098 1.00 92.06 118 ASP A O 1
ATOM 901 N N . PRO A 1 119 ? 14.662 -8.753 -15.244 1.00 88.88 119 PRO A N 1
ATOM 902 C CA . PRO A 1 119 ? 14.933 -7.360 -15.584 1.00 88.88 119 PRO A CA 1
ATOM 903 C C . PRO A 1 119 ? 13.681 -6.483 -15.493 1.00 88.88 119 PRO A C 1
ATOM 905 O O . PRO A 1 119 ? 13.805 -5.280 -15.288 1.00 88.88 119 PRO A O 1
ATOM 908 N N . GLN A 1 120 ? 12.481 -7.067 -15.590 1.00 92.06 120 GLN A N 1
ATOM 909 C CA . GLN A 1 120 ? 11.227 -6.328 -15.459 1.00 92.06 120 GLN A CA 1
ATOM 910 C C . GLN A 1 120 ? 10.957 -5.880 -14.023 1.00 92.06 120 GLN A C 1
ATOM 912 O O . GLN A 1 120 ? 9.993 -5.160 -13.812 1.00 92.06 120 GLN A O 1
ATOM 917 N N . ARG A 1 121 ? 11.789 -6.245 -13.036 1.00 93.12 121 ARG A N 1
ATOM 918 C CA . ARG A 1 121 ? 11.691 -5.701 -11.671 1.00 93.12 121 ARG A CA 1
ATOM 919 C C . ARG A 1 121 ? 11.977 -4.204 -11.603 1.00 93.12 121 ARG A C 1
ATOM 921 O O . ARG A 1 121 ? 11.455 -3.527 -10.728 1.00 93.12 121 ARG A O 1
ATOM 928 N N . ASP A 1 122 ? 12.841 -3.707 -12.485 1.00 92.38 122 ASP A N 1
ATOM 929 C CA . ASP A 1 122 ? 13.256 -2.311 -12.497 1.00 92.38 122 ASP A CA 1
ATOM 930 C C . ASP A 1 122 ? 12.366 -1.542 -13.469 1.00 92.38 122 ASP A C 1
ATOM 932 O O . ASP A 1 122 ? 12.432 -1.730 -14.685 1.00 92.38 122 ASP A O 1
ATOM 936 N N . VAL A 1 123 ? 11.520 -0.669 -12.926 1.00 92.75 123 VAL A N 1
ATOM 937 C CA . VAL A 1 123 ? 10.607 0.151 -13.725 1.00 92.75 123 VAL A CA 1
ATOM 938 C C . VAL A 1 123 ? 11.373 1.078 -14.680 1.00 92.75 123 VAL A C 1
ATOM 940 O O . VAL A 1 123 ? 10.899 1.362 -15.780 1.00 92.75 123 VAL A O 1
ATOM 943 N N . MET A 1 124 ? 12.599 1.484 -14.328 1.00 91.75 124 MET A N 1
ATOM 944 C CA . MET A 1 124 ? 13.447 2.312 -15.190 1.00 91.75 124 MET A CA 1
ATOM 945 C C . MET A 1 124 ? 14.032 1.516 -16.359 1.00 91.75 124 MET A C 1
ATOM 947 O O . MET A 1 124 ? 14.268 2.084 -17.426 1.00 91.75 124 MET A O 1
ATOM 951 N N . ALA A 1 125 ? 14.189 0.197 -16.217 1.00 91.88 125 ALA A N 1
ATOM 952 C CA . ALA A 1 125 ? 14.643 -0.683 -17.294 1.00 91.88 125 ALA A CA 1
ATOM 953 C C . ALA A 1 125 ? 13.587 -0.887 -18.399 1.00 91.88 125 ALA A C 1
ATOM 955 O O . ALA A 1 125 ? 13.889 -1.467 -19.444 1.00 91.88 125 ALA A O 1
ATOM 956 N N . LEU A 1 126 ? 12.356 -0.398 -18.202 1.00 93.12 126 LEU A N 1
ATOM 957 C CA . LEU A 1 126 ? 11.318 -0.405 -19.236 1.00 93.12 126 LEU A CA 1
ATOM 958 C C . LEU A 1 126 ? 11.585 0.624 -20.347 1.00 93.12 126 LEU A C 1
ATOM 960 O O . LEU A 1 126 ? 11.037 0.495 -21.446 1.00 93.12 126 LEU A O 1
ATOM 964 N N . PHE A 1 127 ? 12.423 1.634 -20.092 1.00 93.38 127 PHE A N 1
ATOM 965 C CA . PHE A 1 127 ? 12.874 2.552 -21.131 1.00 93.38 127 PHE A CA 1
ATOM 966 C C . PHE A 1 127 ? 13.969 1.898 -21.986 1.00 93.38 127 PHE A C 1
ATOM 968 O O . PHE A 1 127 ? 15.002 1.484 -21.461 1.00 93.38 127 PHE A O 1
ATOM 975 N N . PRO A 1 128 ? 13.797 1.815 -23.316 1.00 91.75 128 PRO A N 1
ATOM 976 C CA . PRO A 1 128 ? 14.839 1.289 -24.183 1.00 91.75 128 PRO A CA 1
ATOM 977 C C . PRO A 1 128 ? 15.954 2.319 -24.402 1.00 91.75 128 PRO A C 1
ATOM 979 O O . PRO A 1 128 ? 15.683 3.483 -24.702 1.00 91.75 128 PRO A O 1
ATOM 982 N N . GLY A 1 129 ? 17.206 1.859 -24.368 1.00 91.50 129 GLY A N 1
ATOM 983 C CA . GLY A 1 129 ? 18.380 2.684 -24.667 1.00 91.50 129 GLY A CA 1
ATOM 984 C C . GLY A 1 129 ? 18.685 3.738 -23.600 1.00 91.50 129 GLY A C 1
ATOM 985 O O . GLY A 1 129 ? 18.124 3.721 -22.509 1.00 91.50 129 GLY A O 1
ATOM 986 N N . GLU A 1 130 ? 19.603 4.649 -23.916 1.00 91.81 130 GLU A N 1
ATOM 987 C CA . GLU A 1 130 ? 19.964 5.749 -23.018 1.00 91.81 130 GLU A CA 1
ATOM 988 C C . GLU A 1 130 ? 18.894 6.851 -23.043 1.00 91.81 130 GLU A C 1
ATOM 990 O O . GLU A 1 130 ? 18.332 7.180 -24.093 1.00 91.81 130 GLU A O 1
ATOM 995 N N . ILE A 1 131 ? 18.598 7.411 -21.869 1.00 93.00 131 ILE A N 1
ATOM 996 C CA . ILE A 1 131 ? 17.732 8.582 -21.717 1.00 93.00 131 ILE A CA 1
ATOM 997 C C . ILE A 1 131 ? 18.625 9.818 -21.763 1.00 93.00 131 ILE A C 1
ATOM 999 O O . ILE A 1 131 ? 19.588 9.923 -21.004 1.00 93.00 131 ILE A O 1
ATOM 1003 N N . ASP A 1 132 ? 18.296 10.751 -22.649 1.00 92.44 132 ASP A N 1
ATOM 1004 C CA . ASP A 1 132 ? 18.998 12.024 -22.752 1.00 92.44 132 ASP A CA 1
ATOM 1005 C C . ASP A 1 132 ? 18.753 12.863 -21.486 1.00 92.44 132 ASP A C 1
ATOM 1007 O O . ASP A 1 132 ? 17.611 13.075 -21.076 1.00 92.44 132 ASP A O 1
ATOM 1011 N N . SER A 1 133 ? 19.820 13.328 -20.835 1.00 89.50 133 SER A N 1
ATOM 1012 C CA . SER A 1 133 ? 19.711 14.044 -19.558 1.00 89.50 133 SER A CA 1
ATOM 1013 C C . SER A 1 133 ? 19.147 15.460 -19.683 1.00 89.50 133 SER A C 1
ATOM 1015 O O . SER A 1 133 ? 18.699 16.017 -18.685 1.00 89.50 133 SER A O 1
ATOM 1017 N N . GLU A 1 134 ? 19.207 16.068 -20.870 1.00 91.19 134 GLU A N 1
ATOM 1018 C CA . GLU A 1 134 ? 18.715 17.430 -21.108 1.00 91.19 134 GLU A CA 1
ATOM 1019 C C . GLU A 1 134 ? 17.243 17.433 -21.527 1.00 91.19 134 GLU A C 1
ATOM 1021 O O . GLU A 1 134 ? 16.480 18.316 -21.135 1.00 91.19 134 GLU A O 1
ATOM 1026 N N . THR A 1 135 ? 16.840 16.447 -22.326 1.00 90.75 135 THR A N 1
ATOM 1027 C CA . THR A 1 135 ? 15.516 16.384 -22.963 1.00 90.75 135 THR A CA 1
ATOM 1028 C C . THR A 1 135 ? 14.608 15.293 -22.397 1.00 90.75 135 THR A C 1
ATOM 1030 O O . THR A 1 135 ? 13.399 15.327 -22.633 1.00 90.75 135 THR A O 1
ATOM 1033 N N . GLY A 1 136 ? 15.152 14.368 -21.605 1.00 92.69 136 GLY A N 1
ATOM 1034 C CA . GLY A 1 136 ? 14.418 13.251 -21.022 1.00 92.69 136 GLY A CA 1
ATOM 1035 C C . GLY A 1 136 ? 14.076 12.154 -22.040 1.00 92.69 136 GLY A C 1
ATOM 1036 O O . GLY A 1 136 ? 14.646 12.095 -23.133 1.00 92.69 136 GLY A O 1
ATOM 1037 N N . PRO A 1 137 ? 13.151 11.236 -21.695 1.00 95.81 137 PRO A N 1
ATOM 1038 C CA . PRO A 1 137 ? 12.776 10.152 -22.592 1.00 95.81 137 PRO A CA 1
ATOM 1039 C C . PRO A 1 137 ? 12.049 10.673 -23.836 1.00 95.81 137 PRO A C 1
ATOM 1041 O O . PRO A 1 137 ? 11.120 11.480 -23.758 1.00 95.81 137 PRO A O 1
ATOM 1044 N N . SER A 1 138 ? 12.433 10.152 -24.999 1.00 95.62 138 SER A N 1
ATOM 1045 C CA . SER A 1 138 ? 11.734 10.392 -26.261 1.00 95.62 138 SER A CA 1
ATOM 1046 C C . SER A 1 138 ? 10.324 9.790 -26.260 1.00 95.62 138 SER A C 1
ATOM 1048 O O . SER A 1 138 ? 10.017 8.845 -25.533 1.00 95.62 138 SER A O 1
ATOM 1050 N N . ASP A 1 139 ? 9.466 10.252 -27.168 1.00 95.00 139 ASP A N 1
ATOM 1051 C CA . ASP A 1 139 ? 8.113 9.704 -27.343 1.00 95.00 139 ASP A CA 1
ATOM 1052 C C . ASP A 1 139 ? 8.089 8.180 -27.574 1.00 95.00 139 ASP A C 1
ATOM 1054 O O . ASP A 1 139 ? 7.164 7.483 -27.155 1.00 95.00 139 ASP A O 1
ATOM 1058 N N . THR A 1 140 ? 9.091 7.633 -28.269 1.00 95.62 140 THR A N 1
ATOM 1059 C CA . THR A 1 140 ? 9.190 6.183 -28.495 1.00 95.62 140 THR A CA 1
ATOM 1060 C C . THR A 1 140 ? 9.558 5.444 -27.213 1.00 95.62 140 THR A C 1
ATOM 1062 O O . THR A 1 140 ? 9.018 4.366 -26.966 1.00 95.62 140 THR A O 1
ATOM 1065 N N . GLN A 1 141 ? 10.414 6.036 -26.381 1.00 96.56 141 GLN A N 1
ATOM 1066 C CA . GLN A 1 141 ? 10.766 5.502 -25.068 1.00 96.56 141 GLN A CA 1
ATOM 1067 C C . GLN A 1 141 ? 9.566 5.532 -24.113 1.00 96.56 141 GLN A C 1
ATOM 1069 O O . GLN A 1 141 ? 9.282 4.512 -23.493 1.00 96.56 141 GLN A O 1
ATOM 1074 N N . TRP A 1 142 ? 8.786 6.619 -24.078 1.00 95.56 142 TRP A N 1
ATOM 1075 C CA . TRP A 1 142 ? 7.542 6.685 -23.297 1.00 95.56 142 TRP A CA 1
ATOM 1076 C C . TRP A 1 142 ? 6.509 5.636 -23.712 1.00 95.56 142 TRP A C 1
ATOM 1078 O O . TRP A 1 142 ? 5.925 4.959 -22.867 1.00 95.56 142 TRP A O 1
ATOM 1088 N N . ARG A 1 143 ? 6.305 5.443 -25.022 1.00 94.44 143 ARG A N 1
ATOM 1089 C CA . ARG A 1 143 ? 5.412 4.385 -25.524 1.00 94.44 143 ARG A CA 1
ATOM 1090 C C . ARG A 1 143 ? 5.889 2.986 -25.131 1.00 94.44 143 ARG A C 1
ATOM 1092 O O . ARG A 1 143 ? 5.059 2.135 -24.818 1.00 94.44 143 ARG A O 1
ATOM 1099 N N . ALA A 1 144 ? 7.199 2.739 -25.163 1.00 94.75 144 ALA A N 1
ATOM 1100 C CA . ALA A 1 144 ? 7.777 1.463 -24.751 1.00 94.75 144 ALA A CA 1
ATOM 1101 C C . ALA A 1 144 ? 7.615 1.225 -23.243 1.00 94.75 144 ALA A C 1
ATOM 1103 O O . ALA A 1 144 ? 7.133 0.161 -22.862 1.00 94.75 144 ALA A O 1
ATOM 1104 N N . PHE A 1 145 ? 7.908 2.236 -22.420 1.00 95.38 145 PHE A N 1
ATOM 1105 C CA . PHE A 1 145 ? 7.685 2.220 -20.975 1.00 95.38 145 PHE A CA 1
ATOM 1106 C C . PHE A 1 145 ? 6.235 1.856 -20.634 1.00 95.38 145 PHE A C 1
ATOM 1108 O O . PHE A 1 145 ? 5.988 0.863 -19.950 1.00 95.38 145 PHE A O 1
ATOM 1115 N N . ARG A 1 146 ? 5.268 2.580 -21.219 1.00 94.88 146 ARG A N 1
ATOM 1116 C CA . ARG A 1 146 ? 3.829 2.322 -21.037 1.00 94.88 146 ARG A CA 1
ATOM 1117 C C . ARG A 1 146 ? 3.456 0.888 -21.421 1.00 94.88 146 ARG A C 1
ATOM 1119 O O . ARG A 1 146 ? 2.743 0.217 -20.687 1.00 94.88 146 ARG A O 1
ATOM 1126 N N . LYS A 1 147 ? 3.971 0.386 -22.549 1.00 93.88 147 LYS A N 1
ATOM 1127 C CA . LYS A 1 147 ? 3.729 -0.993 -23.009 1.00 93.88 147 LYS A CA 1
ATOM 1128 C C . LYS A 1 147 ? 4.352 -2.051 -22.086 1.00 93.88 147 LYS A C 1
ATOM 1130 O O . LYS A 1 147 ? 3.838 -3.164 -22.004 1.00 93.88 147 LYS A O 1
ATOM 1135 N N . GLY A 1 148 ? 5.464 -1.730 -21.428 1.00 95.00 148 GLY A N 1
ATOM 1136 C CA . GLY A 1 148 ? 6.168 -2.624 -20.509 1.00 95.00 148 GLY A CA 1
ATOM 1137 C C . GLY A 1 148 ? 5.497 -2.771 -19.142 1.00 95.00 148 GLY A C 1
ATOM 1138 O O . GLY A 1 148 ? 5.727 -3.775 -18.469 1.00 95.00 148 GLY A O 1
ATOM 1139 N N . PHE A 1 149 ? 4.639 -1.823 -18.754 1.00 96.25 149 PHE A N 1
ATOM 1140 C CA . PHE A 1 149 ? 4.050 -1.757 -17.414 1.00 96.25 149 PHE A CA 1
ATOM 1141 C C . PHE A 1 149 ? 3.307 -3.037 -17.000 1.00 96.25 149 PHE A C 1
ATOM 1143 O O . PHE A 1 149 ? 3.542 -3.562 -15.915 1.00 96.25 149 PHE A O 1
ATOM 1150 N N . GLY A 1 150 ? 2.492 -3.616 -17.888 1.00 95.81 150 GLY A N 1
ATOM 1151 C CA . GLY A 1 150 ? 1.797 -4.875 -17.594 1.00 95.81 150 GLY A CA 1
ATOM 1152 C C . GLY A 1 150 ? 2.748 -6.052 -17.329 1.00 95.81 150 GLY A C 1
ATOM 1153 O O . GLY A 1 150 ? 2.453 -6.939 -16.534 1.00 95.81 150 GLY A O 1
ATOM 1154 N N . GLY A 1 151 ? 3.914 -6.076 -17.981 1.00 95.75 151 GLY A N 1
ATOM 1155 C CA . GLY A 1 151 ? 4.961 -7.055 -17.683 1.00 95.75 151 GLY A CA 1
ATOM 1156 C C . GLY A 1 151 ? 5.576 -6.835 -16.301 1.00 95.75 151 GLY A C 1
ATOM 1157 O O . GLY A 1 151 ? 5.681 -7.775 -15.517 1.00 95.75 151 GLY A O 1
ATOM 1158 N N . HIS A 1 152 ? 5.886 -5.579 -15.985 1.00 96.62 152 HIS A N 1
ATOM 1159 C CA . HIS A 1 152 ? 6.451 -5.166 -14.704 1.00 96.62 152 HIS A CA 1
ATOM 1160 C C . HIS A 1 152 ? 5.575 -5.566 -13.507 1.00 96.62 152 HIS A C 1
ATOM 1162 O O . HIS A 1 152 ? 6.064 -6.227 -12.591 1.00 96.62 152 HIS A O 1
ATOM 1168 N N . VAL A 1 153 ? 4.272 -5.264 -13.532 1.00 96.25 153 VAL A N 1
ATOM 1169 C CA . VAL A 1 153 ? 3.371 -5.640 -12.425 1.00 96.25 153 VAL A CA 1
ATOM 1170 C C . VAL A 1 153 ? 3.266 -7.160 -12.265 1.00 96.25 153 VAL A C 1
ATOM 1172 O O . VAL A 1 153 ? 3.378 -7.672 -11.152 1.00 96.25 153 VAL A O 1
ATOM 1175 N N . ARG A 1 154 ? 3.197 -7.917 -13.370 1.00 95.88 154 ARG A N 1
ATOM 1176 C CA . ARG A 1 154 ? 3.211 -9.391 -13.326 1.00 95.88 154 ARG A CA 1
ATOM 1177 C C . ARG A 1 154 ? 4.525 -9.95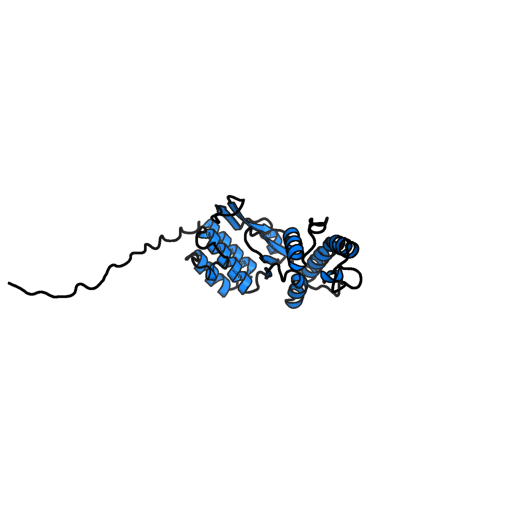1 -12.785 1.00 95.88 154 ARG A C 1
ATOM 1179 O O . ARG A 1 154 ? 4.513 -10.972 -12.099 1.00 95.88 154 ARG A O 1
ATOM 1186 N N . ALA A 1 155 ? 5.655 -9.306 -13.072 1.00 96.62 155 ALA A N 1
ATOM 1187 C CA . ALA A 1 155 ? 6.948 -9.697 -12.518 1.00 96.62 155 ALA A CA 1
ATOM 1188 C C . ALA A 1 155 ? 6.974 -9.519 -10.991 1.00 96.62 155 ALA A C 1
ATOM 1190 O O . ALA A 1 155 ? 7.473 -10.400 -10.286 1.00 96.62 155 ALA A O 1
ATOM 1191 N N . ILE A 1 156 ? 6.380 -8.437 -10.475 1.00 97.31 156 ILE A N 1
ATOM 1192 C CA . ILE A 1 156 ? 6.219 -8.196 -9.032 1.00 97.31 156 ILE A CA 1
ATOM 1193 C C . ILE A 1 156 ? 5.330 -9.268 -8.404 1.00 97.31 156 ILE A C 1
ATOM 1195 O O . ILE A 1 156 ? 5.744 -9.917 -7.444 1.00 97.31 156 ILE A O 1
ATOM 1199 N N . GLU A 1 157 ? 4.146 -9.517 -8.962 1.00 96.62 157 GLU A N 1
ATOM 1200 C CA . GLU A 1 157 ? 3.225 -10.540 -8.453 1.00 96.62 157 GLU A CA 1
ATOM 1201 C C . GLU A 1 157 ? 3.864 -11.933 -8.442 1.00 96.62 157 GLU A C 1
ATOM 1203 O O . GLU A 1 157 ? 3.788 -12.653 -7.445 1.00 96.62 157 GLU A O 1
ATOM 1208 N N . ALA A 1 158 ? 4.566 -12.304 -9.517 1.00 96.94 158 ALA A N 1
ATOM 1209 C CA . ALA A 1 158 ? 5.281 -13.572 -9.594 1.00 96.94 158 ALA A CA 1
ATOM 1210 C C . ALA A 1 158 ? 6.418 -13.662 -8.561 1.00 96.94 158 ALA A C 1
ATOM 1212 O O . ALA A 1 158 ? 6.638 -14.725 -7.975 1.00 96.94 158 ALA A O 1
ATOM 1213 N N . ALA A 1 159 ? 7.141 -12.565 -8.321 1.00 97.75 159 ALA A N 1
ATOM 1214 C CA . ALA A 1 159 ? 8.210 -12.501 -7.328 1.00 97.75 159 ALA A CA 1
ATOM 1215 C C . ALA A 1 159 ? 7.688 -12.638 -5.893 1.00 97.75 159 ALA A C 1
ATOM 1217 O O . ALA A 1 159 ? 8.282 -13.365 -5.095 1.00 97.75 159 ALA A O 1
ATOM 1218 N N . MET A 1 160 ? 6.559 -12.001 -5.585 1.00 97.56 160 MET A N 1
ATOM 1219 C CA . MET A 1 160 ? 5.847 -12.138 -4.311 1.00 97.56 160 MET A CA 1
ATOM 1220 C C . MET A 1 160 ? 5.330 -13.570 -4.112 1.00 97.56 160 MET A C 1
ATOM 1222 O O . MET A 1 160 ? 5.549 -14.186 -3.065 1.00 97.56 160 MET A O 1
ATOM 1226 N N . ALA A 1 161 ? 4.723 -14.153 -5.150 1.00 96.88 161 ALA A N 1
ATOM 1227 C CA . ALA A 1 161 ? 4.199 -15.515 -5.107 1.00 96.88 161 ALA A CA 1
ATOM 1228 C C . ALA A 1 161 ? 5.295 -16.557 -4.827 1.00 96.88 161 ALA A C 1
ATOM 1230 O O . ALA A 1 161 ? 5.058 -17.514 -4.087 1.00 96.88 161 ALA A O 1
ATOM 1231 N N . ARG A 1 162 ? 6.523 -16.358 -5.335 1.00 97.25 162 ARG A N 1
ATOM 1232 C CA . ARG A 1 162 ? 7.682 -17.221 -5.025 1.00 97.25 162 ARG A CA 1
ATOM 1233 C C . ARG A 1 162 ? 8.056 -17.233 -3.540 1.00 97.25 162 ARG A C 1
ATOM 1235 O O . ARG A 1 162 ? 8.606 -18.227 -3.070 1.00 97.25 162 ARG A O 1
ATOM 1242 N N . LYS A 1 163 ? 7.742 -16.169 -2.800 1.00 97.25 163 LYS A N 1
ATOM 1243 C CA . LYS A 1 163 ? 7.909 -16.091 -1.341 1.00 97.25 163 LYS A CA 1
ATOM 1244 C C . LYS A 1 163 ? 6.663 -16.533 -0.565 1.00 97.25 163 LYS A C 1
ATOM 1246 O O . LYS A 1 163 ? 6.665 -16.509 0.660 1.00 97.25 163 LYS A O 1
ATOM 1251 N N . GLY A 1 164 ? 5.620 -16.988 -1.260 1.00 97.06 164 GLY A N 1
ATOM 1252 C CA . GLY A 1 164 ? 4.362 -17.398 -0.640 1.00 97.06 164 GLY A CA 1
ATOM 1253 C C . GLY A 1 164 ? 3.492 -16.221 -0.207 1.00 97.06 164 GLY A C 1
ATOM 1254 O O . GLY A 1 164 ? 2.656 -16.391 0.679 1.00 97.06 164 GLY A O 1
ATOM 1255 N N . HIS A 1 165 ? 3.678 -15.050 -0.819 1.00 97.81 165 HIS A N 1
ATOM 1256 C CA . HIS A 1 165 ? 2.878 -13.864 -0.547 1.00 97.81 165 HIS A CA 1
ATOM 1257 C C . HIS A 1 165 ? 1.898 -13.562 -1.681 1.00 97.81 165 HIS A C 1
ATOM 1259 O O . HIS A 1 165 ? 2.168 -13.808 -2.856 1.00 97.81 165 HIS A O 1
ATOM 1265 N N . VAL A 1 166 ? 0.764 -12.981 -1.305 1.00 97.69 166 VAL A N 1
ATOM 1266 C CA . VAL A 1 166 ? -0.192 -12.324 -2.192 1.00 97.69 166 VAL A CA 1
ATOM 1267 C C . VAL A 1 166 ? -0.224 -10.860 -1.786 1.00 97.69 166 VAL A C 1
ATOM 1269 O O . VAL A 1 166 ? -0.404 -10.542 -0.610 1.00 97.69 166 VAL A O 1
ATOM 1272 N N . LEU A 1 167 ? -0.017 -9.972 -2.750 1.00 97.06 167 LEU A N 1
ATOM 1273 C CA . LEU A 1 167 ? -0.093 -8.541 -2.510 1.00 97.06 167 LEU A CA 1
ATOM 1274 C C . LEU A 1 167 ? -1.567 -8.117 -2.469 1.00 97.06 167 LEU A C 1
ATOM 1276 O O . LEU A 1 167 ? -2.351 -8.521 -3.324 1.00 97.06 167 LEU A O 1
ATOM 1280 N N . LEU A 1 168 ? -1.936 -7.325 -1.469 1.00 98.06 168 LEU A N 1
ATOM 1281 C CA . LEU A 1 168 ? -3.226 -6.646 -1.359 1.00 98.06 168 LEU A CA 1
ATOM 1282 C C . LEU A 1 168 ? -2.979 -5.150 -1.177 1.00 98.06 168 LEU A C 1
ATOM 1284 O O . LEU A 1 168 ? -1.929 -4.758 -0.661 1.00 98.06 168 LEU A O 1
ATOM 1288 N N . SER A 1 169 ? -3.963 -4.332 -1.529 1.00 97.25 169 SER A N 1
ATOM 1289 C CA . SER A 1 169 ? -3.947 -2.896 -1.251 1.00 97.25 169 SER A CA 1
ATOM 1290 C C . SER A 1 169 ? -4.959 -2.535 -0.174 1.00 97.25 169 SER A C 1
ATOM 1292 O O . SER A 1 169 ? -6.003 -3.176 -0.041 1.00 97.25 169 SER A O 1
ATOM 1294 N N . LEU A 1 170 ? -4.645 -1.498 0.600 1.00 96.81 170 LEU A N 1
ATOM 1295 C CA . LEU A 1 170 ? -5.655 -0.764 1.349 1.00 96.81 170 LEU A CA 1
ATOM 1296 C C . LEU A 1 170 ? -6.096 0.428 0.513 1.00 96.81 170 LEU A C 1
ATOM 1298 O O . LEU A 1 170 ? -5.366 1.414 0.412 1.00 96.81 170 LEU A O 1
ATOM 1302 N N . ASP A 1 171 ? -7.287 0.319 -0.068 1.00 93.12 171 ASP A N 1
ATOM 1303 C CA . ASP A 1 171 ? -7.926 1.422 -0.772 1.00 93.12 171 ASP A CA 1
ATOM 1304 C C . ASP A 1 171 ? -8.331 2.486 0.252 1.00 93.12 171 ASP A C 1
ATOM 1306 O O . ASP A 1 171 ? -9.160 2.261 1.146 1.00 93.12 171 ASP A O 1
ATOM 1310 N N . LEU A 1 172 ? -7.666 3.631 0.149 1.00 88.38 172 LEU A N 1
ATOM 1311 C CA . LEU A 1 172 ? -7.824 4.793 1.000 1.00 88.38 172 LEU A CA 1
ATOM 1312 C C . LEU A 1 172 ? -8.049 5.986 0.061 1.00 88.38 172 LEU A C 1
ATOM 1314 O O . LEU A 1 172 ? -7.088 6.468 -0.533 1.00 88.38 172 LEU A O 1
ATOM 1318 N N . PRO A 1 173 ? -9.259 6.572 -0.017 1.00 76.75 173 PRO A N 1
ATOM 1319 C CA . PRO A 1 173 ? -9.572 7.651 -0.967 1.00 76.75 173 PRO A CA 1
ATOM 1320 C C . PRO A 1 173 ? -8.855 8.980 -0.652 1.00 76.75 173 PRO A C 1
ATOM 1322 O O . PRO A 1 173 ? -9.136 10.023 -1.249 1.00 76.75 173 PRO A O 1
ATOM 1325 N N . LEU A 1 174 ? -7.962 8.970 0.342 1.00 69.19 174 LEU A N 1
ATOM 1326 C CA . LEU A 1 174 ? -7.247 10.110 0.886 1.00 69.19 174 LEU A CA 1
ATOM 1327 C C . LEU A 1 174 ? -5.794 9.715 1.160 1.00 69.19 174 LEU A C 1
ATOM 1329 O O . LEU A 1 174 ? -5.541 8.883 2.034 1.00 69.19 174 LEU A O 1
ATOM 1333 N N . GLY A 1 175 ? -4.871 10.379 0.470 1.00 75.00 175 GLY A N 1
ATOM 1334 C CA . GLY A 1 175 ? -3.433 10.263 0.681 1.00 75.00 175 GLY A CA 1
ATOM 1335 C C . GLY A 1 175 ? -2.661 10.422 -0.624 1.00 75.00 175 GLY A C 1
ATOM 1336 O O . GLY A 1 175 ? -3.251 10.467 -1.700 1.00 75.00 175 GLY A O 1
ATOM 1337 N N . ASP A 1 176 ? -1.350 10.520 -0.489 1.00 85.88 176 ASP A N 1
ATOM 1338 C CA . ASP A 1 176 ? -0.314 10.461 -1.527 1.00 85.88 176 ASP A CA 1
ATOM 1339 C C . ASP A 1 176 ? 0.526 9.177 -1.372 1.00 85.88 176 ASP A C 1
ATOM 1341 O O . ASP A 1 176 ? 1.667 9.099 -1.814 1.00 85.88 176 ASP A O 1
ATOM 1345 N N . THR A 1 177 ? -0.024 8.176 -0.675 1.00 92.12 177 THR A N 1
ATOM 1346 C CA . THR A 1 177 ? 0.693 6.975 -0.243 1.00 92.12 177 THR A CA 1
ATOM 1347 C C . THR A 1 177 ? -0.090 5.716 -0.593 1.00 92.12 177 THR A C 1
ATOM 1349 O O . THR A 1 177 ? -1.233 5.542 -0.157 1.00 92.12 177 THR A O 1
ATOM 1352 N N . LEU A 1 178 ? 0.557 4.798 -1.310 1.00 94.88 178 LEU A N 1
ATOM 1353 C CA . LEU A 1 178 ? 0.019 3.486 -1.650 1.00 94.88 178 LEU A CA 1
ATOM 1354 C C . LEU A 1 178 ? 0.307 2.552 -0.481 1.00 94.88 178 LEU A C 1
ATOM 1356 O O . LEU A 1 178 ? 1.466 2.334 -0.132 1.00 94.88 178 LEU A O 1
ATOM 1360 N N . HIS A 1 179 ? -0.741 2.004 0.126 1.00 96.38 179 HIS A N 1
ATOM 1361 C CA . HIS A 1 179 ? -0.614 1.097 1.261 1.00 96.38 179 HIS A CA 1
ATOM 1362 C C . HIS A 1 179 ? -0.791 -0.344 0.801 1.00 96.38 179 HIS A C 1
ATOM 1364 O O . HIS A 1 179 ? -1.852 -0.721 0.301 1.00 96.38 179 HIS A O 1
ATOM 1370 N N . LEU A 1 180 ? 0.244 -1.154 0.995 1.00 96.75 180 LEU A N 1
ATOM 1371 C CA . LEU A 1 180 ? 0.298 -2.538 0.554 1.00 96.75 180 LEU A CA 1
ATOM 1372 C C . LEU A 1 180 ? 0.424 -3.490 1.735 1.00 96.75 180 LEU A C 1
ATOM 1374 O O . LEU A 1 180 ? 1.211 -3.274 2.656 1.00 96.75 180 LEU A O 1
ATOM 1378 N N . TRP A 1 181 ? -0.305 -4.595 1.666 1.00 97.81 181 TRP A N 1
ATOM 1379 C CA . TRP A 1 181 ? -0.177 -5.701 2.598 1.00 97.81 181 TRP A CA 1
ATOM 1380 C C . TRP A 1 181 ? 0.310 -6.952 1.867 1.00 97.81 181 TRP A C 1
ATOM 1382 O O . TRP A 1 181 ? -0.331 -7.451 0.943 1.00 97.81 181 TRP A O 1
ATOM 1392 N N . CYS A 1 182 ? 1.459 -7.470 2.299 1.00 97.25 182 CYS A N 1
ATOM 1393 C CA . CYS A 1 182 ? 2.045 -8.707 1.792 1.00 97.25 182 CYS A CA 1
ATOM 1394 C C . CYS A 1 182 ? 1.472 -9.905 2.565 1.00 97.25 182 CYS A C 1
ATOM 1396 O O . CYS A 1 182 ? 2.085 -10.425 3.499 1.00 97.25 182 CYS A O 1
ATOM 1398 N N . ALA A 1 183 ? 0.257 -10.314 2.211 1.00 97.94 183 ALA A N 1
ATOM 1399 C CA . ALA A 1 183 ? -0.509 -11.321 2.933 1.00 97.94 183 ALA A CA 1
ATOM 1400 C C . ALA A 1 183 ? -0.088 -12.754 2.568 1.00 97.94 183 ALA A C 1
ATOM 1402 O O . ALA A 1 183 ? 0.456 -13.013 1.496 1.00 97.94 183 ALA A O 1
ATOM 1403 N N . SER A 1 184 ? -0.388 -13.724 3.436 1.00 97.50 184 SER A N 1
ATOM 1404 C CA . SER A 1 184 ? -0.419 -15.132 3.017 1.00 97.50 184 SER A CA 1
ATOM 1405 C C . SER A 1 184 ? -1.656 -15.394 2.142 1.00 97.50 184 SER A C 1
ATOM 1407 O O . SER A 1 184 ? -2.640 -14.657 2.257 1.00 97.50 184 SER A O 1
ATOM 1409 N N . PRO A 1 185 ? -1.689 -16.466 1.325 1.00 97.75 185 PRO A N 1
ATOM 1410 C CA . PRO A 1 185 ? -2.853 -16.780 0.496 1.00 97.75 185 PRO A CA 1
ATOM 1411 C C . PRO A 1 185 ? -4.156 -16.908 1.295 1.00 97.75 185 PRO A C 1
ATOM 1413 O O . PRO A 1 185 ? -5.186 -16.390 0.878 1.00 97.75 185 PRO A O 1
ATOM 1416 N N . ALA A 1 186 ? -4.099 -17.521 2.483 1.00 97.69 186 ALA A N 1
ATOM 1417 C CA . ALA A 1 186 ? -5.262 -17.667 3.357 1.00 97.69 186 ALA A CA 1
ATOM 1418 C C . ALA A 1 186 ? -5.769 -16.317 3.896 1.00 97.69 186 ALA A C 1
ATOM 1420 O O . ALA A 1 186 ? -6.974 -16.113 4.034 1.00 97.69 186 ALA A O 1
ATOM 1421 N N . MET A 1 187 ? -4.861 -15.384 4.205 1.00 98.25 187 MET A N 1
ATOM 1422 C CA . MET A 1 187 ? -5.254 -14.040 4.634 1.00 98.25 187 MET A CA 1
ATOM 1423 C C . MET A 1 187 ? -5.794 -13.213 3.468 1.00 98.25 187 MET A C 1
ATOM 1425 O O . MET A 1 187 ? -6.788 -12.515 3.644 1.00 98.25 187 MET A O 1
ATOM 1429 N N . ALA A 1 188 ? -5.211 -13.344 2.275 1.00 98.00 188 ALA A N 1
ATOM 1430 C CA . ALA A 1 188 ? -5.737 -12.710 1.074 1.00 98.00 188 ALA A CA 1
ATOM 1431 C C . ALA A 1 188 ? -7.152 -13.196 0.742 1.00 98.00 188 ALA A C 1
ATOM 1433 O O . ALA A 1 188 ? -8.028 -12.373 0.504 1.00 98.00 188 ALA A O 1
ATOM 1434 N N . GLU A 1 189 ? -7.413 -14.503 0.815 1.00 98.00 189 GLU A N 1
ATOM 1435 C CA . GLU A 1 189 ? -8.757 -15.062 0.616 1.00 98.00 189 GLU A CA 1
ATOM 1436 C C . GLU A 1 189 ? -9.770 -14.512 1.629 1.00 98.00 189 GLU A C 1
ATOM 1438 O O . GLU A 1 189 ? -10.893 -14.170 1.264 1.00 98.00 189 GLU A O 1
ATOM 1443 N N . LYS A 1 190 ? -9.369 -14.385 2.898 1.00 98.19 190 LYS A N 1
ATOM 1444 C CA . LYS A 1 190 ? -10.237 -13.859 3.957 1.00 98.19 190 LYS A CA 1
ATOM 1445 C C . LYS A 1 190 ? -10.576 -12.380 3.765 1.00 98.19 190 LYS A C 1
ATOM 1447 O O . LYS A 1 190 ? -11.716 -11.980 3.999 1.00 98.19 190 LYS A O 1
ATOM 1452 N N . TRP A 1 191 ? -9.577 -11.565 3.437 1.00 98.56 191 TRP A N 1
ATOM 1453 C CA . TRP A 1 191 ? -9.683 -10.111 3.541 1.00 98.56 191 TRP A CA 1
ATOM 1454 C C . TRP A 1 191 ? -9.953 -9.406 2.219 1.00 98.56 191 TRP A C 1
ATOM 1456 O O . TRP A 1 191 ? -10.476 -8.297 2.242 1.00 98.56 191 TRP A O 1
ATOM 1466 N N . ARG A 1 192 ? -9.656 -10.018 1.071 1.00 98.00 192 ARG A N 1
ATOM 1467 C CA . ARG A 1 192 ? -9.932 -9.408 -0.233 1.00 98.00 192 ARG A CA 1
ATOM 1468 C C . ARG A 1 192 ? -11.406 -9.012 -0.358 1.00 98.00 192 ARG A C 1
ATOM 1470 O O . ARG A 1 192 ? -12.309 -9.808 -0.105 1.00 98.00 192 ARG A O 1
ATOM 1477 N N . GLY A 1 193 ? -11.637 -7.769 -0.768 1.00 97.44 193 GLY A N 1
ATOM 1478 C CA . GLY A 1 193 ? -12.963 -7.182 -0.942 1.00 97.44 193 GLY A CA 1
ATOM 1479 C C . GLY A 1 193 ? -13.661 -6.786 0.363 1.00 97.44 193 GLY A C 1
ATOM 1480 O O . GLY A 1 193 ? -14.813 -6.356 0.317 1.00 97.44 193 GLY A O 1
ATOM 1481 N N . GLN A 1 194 ? -13.014 -6.921 1.526 1.00 98.19 194 GLN A N 1
ATOM 1482 C CA . GLN A 1 194 ? -13.610 -6.507 2.795 1.00 98.19 194 GLN A CA 1
ATOM 1483 C C . GLN A 1 194 ? -13.570 -4.986 2.936 1.00 98.19 194 GLN A C 1
ATOM 1485 O O . GLN A 1 194 ? -12.509 -4.364 2.894 1.00 98.19 194 GLN A O 1
ATOM 1490 N N . VAL A 1 195 ? -14.738 -4.392 3.177 1.00 97.94 195 VAL A N 1
ATOM 1491 C CA . VAL A 1 195 ? -14.849 -2.987 3.571 1.00 97.94 195 VAL A CA 1
ATOM 1492 C C . VAL A 1 195 ? -14.543 -2.882 5.058 1.00 97.94 195 VAL A C 1
ATOM 1494 O O . VAL A 1 195 ? -15.274 -3.413 5.893 1.00 97.94 195 VAL A O 1
ATOM 1497 N N . LEU A 1 196 ? -13.461 -2.183 5.385 1.00 97.75 196 LEU A N 1
ATOM 1498 C CA . LEU A 1 196 ? -13.055 -1.903 6.756 1.00 97.75 196 LEU A CA 1
ATOM 1499 C C . LEU A 1 196 ? -13.849 -0.739 7.336 1.00 97.75 196 LEU A C 1
ATOM 1501 O O . LEU A 1 196 ? -14.159 -0.763 8.516 1.00 97.75 196 LEU A O 1
ATOM 1505 N N . TYR A 1 197 ? -14.207 0.267 6.541 1.00 96.25 197 TYR A N 1
ATOM 1506 C CA . TYR A 1 197 ? -15.010 1.402 6.996 1.00 96.25 197 TYR A CA 1
ATOM 1507 C C . TYR A 1 197 ? -15.823 1.999 5.850 1.00 96.25 197 TYR A C 1
ATOM 1509 O O . TYR A 1 197 ? -15.353 2.076 4.718 1.00 96.25 197 TYR A O 1
ATOM 1517 N N . PHE A 1 198 ? -17.032 2.459 6.167 1.00 94.38 198 PHE A N 1
ATOM 1518 C CA . PHE A 1 198 ? -17.864 3.261 5.281 1.00 94.38 198 PHE A CA 1
ATOM 1519 C C . PHE A 1 198 ? -18.539 4.363 6.095 1.00 94.38 198 PHE A C 1
ATOM 1521 O O . PHE A 1 198 ? -19.223 4.083 7.082 1.00 94.38 198 PHE A O 1
ATOM 1528 N N . GLY A 1 199 ? -18.369 5.615 5.683 1.00 91.19 199 GLY A N 1
ATOM 1529 C CA . GLY A 1 199 ? -18.934 6.745 6.408 1.00 91.19 199 GLY A CA 1
ATOM 1530 C C . GLY A 1 199 ? -18.955 8.037 5.611 1.00 91.19 199 GLY A C 1
ATOM 1531 O O . GLY A 1 199 ? -18.625 8.079 4.427 1.00 91.19 199 GLY A O 1
ATOM 1532 N N . ARG A 1 200 ? -19.387 9.114 6.266 1.00 87.75 200 ARG A N 1
ATOM 1533 C CA . ARG A 1 200 ? -19.432 10.450 5.666 1.00 87.75 200 ARG A CA 1
ATOM 1534 C C . ARG A 1 200 ? -18.018 11.007 5.519 1.00 87.75 200 ARG A C 1
ATOM 1536 O O . ARG A 1 200 ? -17.248 10.968 6.470 1.00 87.75 200 ARG A O 1
ATOM 1543 N N . ASN A 1 201 ? -17.734 11.608 4.366 1.00 85.88 201 ASN A N 1
ATOM 1544 C CA . ASN A 1 201 ? -16.532 12.410 4.181 1.00 85.88 201 ASN A CA 1
ATOM 1545 C C . ASN A 1 201 ? -16.678 13.761 4.901 1.00 85.88 201 ASN A C 1
ATOM 1547 O O . ASN A 1 201 ? -17.637 14.499 4.653 1.00 85.88 201 ASN A O 1
ATOM 1551 N N . THR A 1 202 ? -15.739 14.078 5.790 1.00 83.44 202 THR A N 1
ATOM 1552 C CA . THR A 1 202 ? -15.692 15.346 6.537 1.00 83.44 202 THR A CA 1
ATOM 1553 C C . THR A 1 202 ? -14.714 16.364 5.949 1.00 83.44 202 THR A C 1
ATOM 1555 O O . THR A 1 202 ? -14.678 17.499 6.415 1.00 83.44 202 THR A O 1
ATOM 1558 N N . LEU A 1 203 ? -13.959 16.013 4.902 1.00 80.06 203 LEU A N 1
ATOM 1559 C CA . LEU A 1 203 ? -13.049 16.942 4.235 1.00 80.06 203 LEU A CA 1
ATOM 1560 C C . LEU A 1 203 ? -13.800 17.855 3.258 1.00 80.06 203 LEU A C 1
ATOM 1562 O O . LEU A 1 203 ? -14.244 17.434 2.190 1.00 80.06 203 LEU A O 1
ATOM 1566 N N . ASP A 1 204 ? -13.855 19.140 3.603 1.00 60.31 204 ASP A N 1
ATOM 1567 C CA . ASP A 1 204 ? -14.701 20.188 3.006 1.00 60.31 204 ASP A CA 1
ATOM 1568 C C . ASP A 1 204 ? -14.322 20.621 1.566 1.00 60.31 204 ASP A C 1
ATOM 1570 O O . ASP A 1 204 ? -14.725 21.677 1.084 1.00 60.31 204 ASP A O 1
ATOM 1574 N N . ARG A 1 205 ? -13.491 19.849 0.850 1.00 60.09 205 ARG A N 1
ATOM 1575 C CA . ARG A 1 205 ? -12.957 20.228 -0.478 1.00 60.09 205 ARG A CA 1
ATOM 1576 C C . ARG A 1 205 ? -12.838 19.085 -1.485 1.00 60.09 205 ARG A C 1
ATOM 1578 O O . ARG A 1 205 ? -12.158 19.248 -2.496 1.00 60.09 205 ARG A O 1
ATOM 1585 N N . ARG A 1 206 ? -13.451 17.925 -1.233 1.00 62.91 206 ARG A N 1
ATOM 1586 C CA . ARG A 1 206 ? -13.354 16.769 -2.143 1.00 62.91 206 ARG A CA 1
ATOM 1587 C C . ARG A 1 206 ? -14.697 16.401 -2.767 1.00 62.91 206 ARG A C 1
ATOM 1589 O O . ARG A 1 206 ? -15.751 16.590 -2.173 1.00 62.91 206 ARG A O 1
ATOM 1596 N N . TYR A 1 207 ? -14.631 15.865 -3.985 1.00 63.47 207 TYR A N 1
ATOM 1597 C CA . TYR A 1 207 ? -15.772 15.604 -4.873 1.00 63.47 207 TYR A CA 1
ATOM 1598 C C . TYR A 1 207 ? -16.701 14.457 -4.431 1.00 63.47 207 TYR A C 1
ATOM 1600 O O . TYR A 1 207 ? -17.690 14.188 -5.108 1.00 63.47 207 TYR A O 1
ATOM 1608 N N . PHE A 1 208 ? -16.414 13.779 -3.316 1.00 74.44 208 PHE A N 1
ATOM 1609 C CA . PHE A 1 208 ? -17.182 12.630 -2.832 1.00 74.44 208 PHE A CA 1
ATOM 1610 C C . PHE A 1 208 ? -17.752 12.863 -1.430 1.00 74.44 208 PHE A C 1
ATOM 1612 O O . PHE A 1 208 ? -17.073 13.359 -0.532 1.00 74.44 208 PHE A O 1
ATOM 1619 N N . SER A 1 209 ? -19.013 12.465 -1.235 1.00 82.44 209 SER A N 1
ATOM 1620 C CA . SER A 1 209 ? -19.753 12.620 0.026 1.00 82.44 209 SER A CA 1
ATOM 1621 C C . SER A 1 209 ? -19.440 11.546 1.071 1.00 82.44 209 SER A C 1
ATOM 1623 O O . SER A 1 209 ? -19.797 11.701 2.240 1.00 82.44 209 SER A O 1
ATOM 1625 N N . THR A 1 210 ? -18.804 10.449 0.663 1.00 88.75 210 THR A N 1
ATOM 1626 C CA . THR A 1 210 ? -18.549 9.271 1.500 1.00 88.75 210 THR A CA 1
ATOM 1627 C C . THR A 1 210 ? -17.100 8.825 1.400 1.00 88.75 210 THR A C 1
ATOM 1629 O O . THR A 1 210 ? -16.504 8.917 0.333 1.00 88.75 210 THR A O 1
ATOM 1632 N N . VAL A 1 211 ? -16.564 8.305 2.498 1.00 89.75 211 VAL A N 1
ATOM 1633 C CA . VAL A 1 211 ? -15.271 7.620 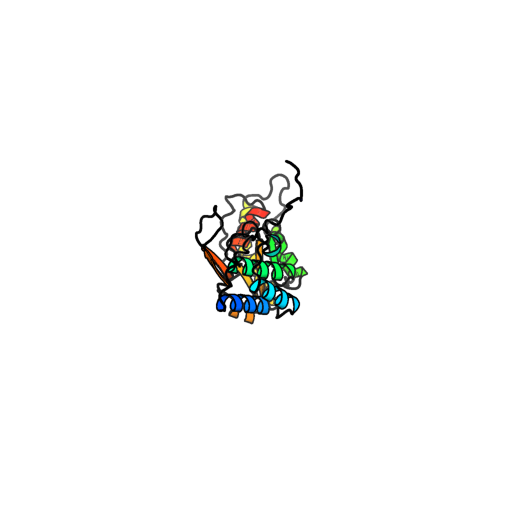2.554 1.00 89.75 211 VAL A CA 1
ATOM 1634 C C . VAL A 1 211 ? -15.535 6.127 2.686 1.00 89.75 211 VAL A C 1
ATOM 1636 O O . VAL A 1 211 ? -16.294 5.711 3.563 1.00 89.75 211 VAL A O 1
ATOM 1639 N N . THR A 1 212 ? -14.878 5.342 1.840 1.00 93.50 212 THR A N 1
ATOM 1640 C CA . THR A 1 212 ? -14.767 3.889 1.976 1.00 93.50 212 THR A CA 1
ATOM 1641 C C . THR A 1 212 ? -13.305 3.570 2.232 1.00 93.50 212 THR A C 1
ATOM 1643 O O . THR A 1 212 ? -12.449 4.126 1.558 1.00 93.50 212 THR A O 1
ATOM 1646 N N . VAL A 1 213 ? -13.012 2.704 3.197 1.00 94.88 213 VAL A N 1
ATOM 1647 C CA . VAL A 1 213 ? -11.685 2.098 3.351 1.00 94.88 213 VAL A CA 1
ATOM 1648 C C . VAL A 1 213 ? -11.856 0.600 3.209 1.00 94.88 213 VAL A C 1
ATOM 1650 O O . VAL A 1 213 ? -12.682 0.021 3.919 1.00 94.88 213 VAL A O 1
ATOM 1653 N N . ALA A 1 214 ? -11.118 -0.028 2.301 1.00 97.12 214 ALA A N 1
ATOM 1654 C CA . ALA A 1 214 ? -11.290 -1.441 1.982 1.00 97.12 214 ALA A CA 1
ATOM 1655 C C . ALA A 1 214 ? -9.956 -2.141 1.720 1.00 97.12 214 ALA A C 1
ATOM 1657 O O . ALA A 1 214 ? -8.968 -1.509 1.362 1.00 97.12 214 ALA A O 1
ATOM 1658 N N . VAL A 1 215 ? -9.944 -3.461 1.891 1.00 98.25 215 VAL A N 1
ATOM 1659 C CA . VAL A 1 215 ? -8.857 -4.318 1.415 1.00 98.25 215 VAL A CA 1
ATOM 1660 C C . VAL A 1 215 ? -9.218 -4.789 0.009 1.00 98.25 215 VAL A C 1
ATOM 1662 O O . VAL A 1 215 ? -10.250 -5.435 -0.183 1.00 98.25 215 VAL A O 1
ATOM 1665 N N . THR A 1 216 ? -8.382 -4.491 -0.974 1.00 97.00 216 THR A N 1
ATOM 1666 C CA . THR A 1 216 ? -8.629 -4.797 -2.389 1.00 97.00 216 THR A CA 1
ATOM 1667 C C . THR A 1 216 ? -7.488 -5.612 -2.983 1.00 97.00 216 THR A C 1
ATOM 1669 O O . THR A 1 216 ? -6.461 -5.855 -2.340 1.00 97.00 216 THR A O 1
ATOM 1672 N N . ASP A 1 217 ? -7.668 -6.044 -4.230 1.00 95.94 217 ASP A N 1
ATOM 1673 C CA . ASP A 1 217 ? -6.531 -6.436 -5.060 1.00 95.94 217 ASP A CA 1
ATOM 1674 C C . ASP A 1 217 ? -5.539 -5.269 -5.203 1.00 95.94 217 ASP A C 1
ATOM 1676 O O . ASP A 1 217 ? -5.909 -4.119 -4.919 1.00 95.94 217 ASP A O 1
ATOM 1680 N N . PRO A 1 218 ? -4.278 -5.547 -5.584 1.00 94.00 218 PRO A N 1
ATOM 1681 C CA . PRO A 1 218 ? -3.277 -4.508 -5.765 1.00 94.00 218 PRO A CA 1
ATOM 1682 C C . PRO A 1 218 ? -3.792 -3.377 -6.657 1.00 94.00 218 PRO A C 1
ATOM 1684 O O . PRO A 1 218 ? -4.213 -3.605 -7.792 1.00 94.00 218 PRO A O 1
ATOM 1687 N N . ALA A 1 219 ? -3.747 -2.152 -6.140 1.00 94.06 219 ALA A N 1
ATOM 1688 C CA . ALA A 1 219 ? -4.193 -0.954 -6.838 1.00 94.06 219 ALA A CA 1
ATOM 1689 C C . ALA A 1 219 ? -3.144 -0.516 -7.876 1.00 94.06 219 ALA A C 1
ATOM 1691 O O . ALA A 1 219 ? -2.461 0.497 -7.727 1.00 94.06 219 ALA A O 1
ATOM 1692 N N . TRP A 1 220 ? -2.981 -1.314 -8.935 1.00 95.38 220 TRP A N 1
ATOM 1693 C CA . TRP A 1 220 ? -2.027 -1.035 -10.012 1.00 95.38 220 TRP A CA 1
ATOM 1694 C C . TRP A 1 220 ? -2.340 0.260 -10.771 1.00 95.38 220 TRP A C 1
ATOM 1696 O O . TRP A 1 220 ? -1.425 0.885 -11.306 1.00 95.38 220 TRP A O 1
ATOM 1706 N N . GLU A 1 221 ? -3.600 0.697 -10.753 1.00 93.88 221 GLU A N 1
ATOM 1707 C CA . GLU A 1 221 ? -4.019 1.999 -11.278 1.00 93.88 221 GLU A CA 1
ATOM 1708 C C . GLU A 1 221 ? -3.402 3.151 -10.481 1.00 93.88 221 GLU A C 1
ATOM 1710 O O . GLU A 1 221 ? -2.816 4.061 -11.070 1.00 93.88 221 GLU A O 1
ATOM 1715 N N . ASP A 1 222 ? -3.442 3.071 -9.150 1.00 93.50 222 ASP A N 1
ATOM 1716 C CA . ASP A 1 222 ? -2.811 4.056 -8.268 1.00 93.50 222 ASP A CA 1
ATOM 1717 C C . ASP A 1 222 ? -1.287 3.997 -8.386 1.00 93.50 222 ASP A C 1
ATOM 1719 O O . ASP A 1 222 ? -0.628 5.035 -8.439 1.00 93.50 222 ASP A O 1
ATOM 1723 N N . TYR A 1 223 ? -0.717 2.792 -8.509 1.00 95.56 223 TYR A N 1
ATOM 1724 C CA . TYR A 1 223 ? 0.714 2.614 -8.766 1.00 95.56 223 TYR A CA 1
ATOM 1725 C C . TYR A 1 223 ? 1.146 3.328 -10.055 1.00 95.56 223 TYR A C 1
ATOM 1727 O O . TYR A 1 223 ? 2.131 4.068 -10.055 1.00 95.56 223 TYR A O 1
ATOM 1735 N N . TRP A 1 224 ? 0.385 3.165 -11.142 1.00 96.00 224 TRP A N 1
ATOM 1736 C CA . TRP A 1 224 ? 0.614 3.905 -12.381 1.00 96.00 224 TRP A CA 1
ATOM 1737 C C . TRP A 1 224 ? 0.456 5.413 -12.175 1.00 96.00 224 TRP A C 1
ATOM 1739 O O . TRP A 1 224 ? 1.344 6.172 -12.560 1.00 96.00 224 TRP A O 1
ATOM 1749 N N . GLY A 1 225 ? -0.626 5.856 -11.532 1.00 94.56 225 GLY A N 1
ATOM 1750 C CA . GLY A 1 225 ? -0.862 7.268 -11.229 1.00 94.56 225 GLY A CA 1
ATOM 1751 C C . GLY A 1 225 ? 0.309 7.903 -10.477 1.00 94.56 225 GLY A C 1
ATOM 1752 O O . GLY A 1 225 ? 0.802 8.962 -10.862 1.00 94.56 225 GLY A O 1
ATOM 1753 N N . PHE A 1 226 ? 0.850 7.226 -9.472 1.00 95.44 226 PHE A N 1
ATOM 1754 C CA . PHE A 1 226 ? 2.021 7.696 -8.738 1.00 95.44 226 PHE A CA 1
ATOM 1755 C C . PHE A 1 226 ? 3.295 7.671 -9.576 1.00 95.44 226 PHE A C 1
ATOM 1757 O O . PHE A 1 226 ? 4.081 8.610 -9.491 1.00 95.44 226 PHE A O 1
ATOM 1764 N N . LEU A 1 227 ? 3.491 6.679 -10.450 1.00 95.75 227 LEU A N 1
ATOM 1765 C CA . LEU A 1 227 ? 4.597 6.711 -11.413 1.00 95.75 227 LEU A CA 1
ATOM 1766 C C . LEU A 1 227 ? 4.488 7.912 -12.361 1.00 95.75 227 LEU A C 1
ATOM 1768 O O . LEU A 1 227 ? 5.514 8.511 -12.687 1.00 95.75 227 LEU A O 1
ATOM 1772 N N . THR A 1 228 ? 3.272 8.307 -12.768 1.00 94.31 228 THR A N 1
ATOM 1773 C CA . THR A 1 228 ? 3.092 9.517 -13.590 1.00 94.31 228 THR A CA 1
ATOM 1774 C C . THR A 1 228 ? 3.583 10.770 -12.882 1.00 94.31 228 THR A C 1
ATOM 1776 O O . THR A 1 228 ? 4.228 11.611 -13.510 1.00 94.31 228 THR A O 1
ATOM 1779 N N . TYR A 1 229 ? 3.354 10.851 -11.571 1.00 92.88 229 TYR A N 1
ATOM 1780 C CA . TYR A 1 229 ? 3.841 11.940 -10.739 1.00 92.88 229 TYR A CA 1
ATOM 1781 C C . TYR A 1 229 ? 5.361 11.865 -10.537 1.00 92.88 229 TYR A C 1
ATOM 1783 O O . TYR A 1 229 ? 6.071 12.814 -10.865 1.00 92.88 229 TYR A O 1
ATOM 1791 N N . ALA A 1 230 ? 5.869 10.722 -10.071 1.00 94.19 230 ALA A N 1
ATOM 1792 C CA . ALA A 1 230 ? 7.274 10.519 -9.720 1.00 94.19 230 ALA A CA 1
ATOM 1793 C C . ALA A 1 230 ? 8.230 10.727 -10.899 1.00 94.19 230 ALA A C 1
ATOM 1795 O O . ALA A 1 230 ? 9.319 11.276 -10.742 1.00 94.19 230 ALA A O 1
ATOM 1796 N N . LEU A 1 231 ? 7.823 10.279 -12.089 1.00 93.25 231 LEU A N 1
ATOM 1797 C CA . LEU A 1 231 ? 8.644 10.318 -13.298 1.00 93.25 231 LEU A CA 1
ATOM 1798 C C . LEU A 1 231 ? 8.307 11.502 -14.210 1.00 93.25 231 LEU A C 1
ATOM 1800 O O . LEU A 1 231 ? 8.845 11.580 -15.315 1.00 93.25 231 LEU A O 1
ATOM 1804 N N . PHE A 1 232 ? 7.423 12.408 -13.772 1.00 92.44 232 PHE A N 1
ATOM 1805 C CA . PHE A 1 232 ? 6.936 13.542 -14.564 1.00 92.44 232 PHE A CA 1
ATOM 1806 C C . PHE A 1 232 ? 6.461 13.114 -15.964 1.00 92.44 232 PHE A C 1
ATOM 1808 O O . PHE A 1 232 ? 6.828 13.716 -16.978 1.00 92.44 232 PHE A O 1
ATOM 1815 N N . ILE A 1 233 ? 5.665 12.041 -16.026 1.00 92.50 233 ILE A N 1
ATOM 1816 C CA . ILE A 1 233 ? 5.187 11.481 -17.294 1.00 92.50 233 ILE A CA 1
ATOM 1817 C C . ILE A 1 233 ? 4.332 12.540 -18.005 1.00 92.50 233 ILE A C 1
ATOM 1819 O O . ILE A 1 233 ? 3.372 13.042 -17.416 1.00 92.50 233 ILE A O 1
ATOM 1823 N N . PRO A 1 234 ? 4.636 12.893 -19.270 1.00 92.94 234 PRO A N 1
ATOM 1824 C CA . PRO A 1 234 ? 3.842 13.869 -20.006 1.00 92.94 234 PRO A CA 1
ATOM 1825 C C . PRO A 1 234 ? 2.374 13.443 -20.114 1.00 92.94 234 PRO A C 1
ATOM 1827 O O . PRO A 1 234 ? 2.100 12.276 -20.375 1.00 92.94 234 PRO A O 1
ATOM 1830 N N . GLU A 1 235 ? 1.441 14.396 -20.034 1.00 93.19 235 GLU A N 1
ATOM 1831 C CA . GLU A 1 235 ? -0.016 14.146 -20.063 1.00 93.19 235 GLU A CA 1
ATOM 1832 C C . GLU A 1 235 ? -0.461 13.246 -21.234 1.00 93.19 235 GLU A C 1
ATOM 1834 O O . GLU A 1 235 ? -1.230 12.309 -21.068 1.00 93.19 235 GLU A O 1
ATOM 1839 N N . ARG A 1 236 ? 0.120 13.427 -22.427 1.00 92.88 236 ARG A N 1
ATOM 1840 C CA . ARG A 1 236 ? -0.145 12.576 -23.610 1.00 92.88 236 ARG A CA 1
ATOM 1841 C C . ARG A 1 236 ? 0.239 11.091 -23.448 1.00 92.88 236 ARG A C 1
ATOM 1843 O O . ARG A 1 236 ? 0.018 10.293 -24.359 1.00 92.88 236 ARG A O 1
ATOM 1850 N N . HIS A 1 237 ? 0.915 10.743 -22.360 1.00 91.94 237 HIS A N 1
ATOM 1851 C CA . HIS A 1 237 ? 1.383 9.404 -22.018 1.00 91.94 237 HIS A CA 1
ATOM 1852 C C . HIS A 1 237 ? 0.906 8.952 -20.630 1.00 91.94 237 HIS A C 1
ATOM 1854 O O . HIS A 1 237 ? 1.222 7.825 -20.260 1.00 91.94 237 HIS A O 1
ATOM 1860 N N . SER A 1 238 ? 0.171 9.783 -19.879 1.00 92.88 238 SER A N 1
ATOM 1861 C CA . SER A 1 238 ? -0.253 9.473 -18.507 1.00 92.88 238 SER A CA 1
ATOM 1862 C C . SER A 1 238 ? -1.509 8.609 -18.429 1.00 92.88 238 SER A C 1
ATOM 1864 O O . SER A 1 238 ? -1.807 8.089 -17.357 1.00 92.88 238 SER A O 1
ATOM 1866 N N . ASP A 1 239 ? -2.232 8.428 -19.537 1.00 93.12 239 ASP A N 1
ATOM 1867 C CA . ASP A 1 239 ? -3.382 7.524 -19.585 1.00 93.12 239 ASP A CA 1
ATOM 1868 C C . ASP A 1 239 ? -2.986 6.118 -19.134 1.00 93.12 239 ASP A C 1
ATOM 1870 O O . ASP A 1 239 ? -1.965 5.571 -19.586 1.00 93.12 239 ASP A O 1
ATOM 1874 N N . LEU A 1 240 ? -3.835 5.533 -18.283 1.00 90.69 240 LEU A N 1
ATOM 1875 C CA . LEU A 1 240 ? -3.654 4.193 -17.741 1.00 90.69 240 LEU A C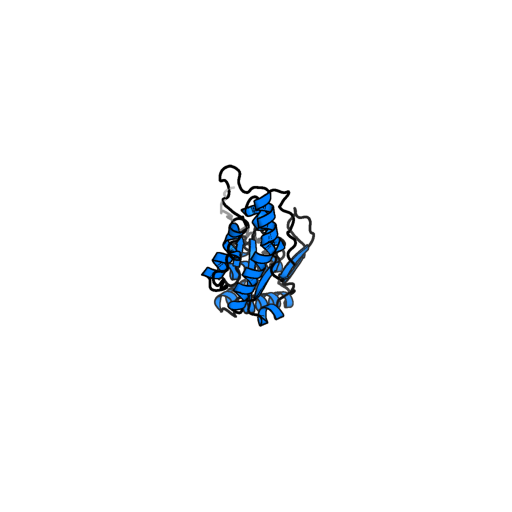A 1
ATOM 1876 C C . LEU A 1 240 ? -3.290 3.214 -18.875 1.00 90.69 240 LEU A C 1
ATOM 1878 O O . LEU A 1 240 ? -3.942 3.236 -19.927 1.00 90.69 240 LEU A O 1
ATOM 1882 N N . PRO A 1 241 ? -2.218 2.413 -18.746 1.00 89.62 241 PRO A N 1
ATOM 1883 C CA . PRO A 1 241 ? -1.840 1.443 -19.762 1.00 89.62 241 PRO A CA 1
ATOM 1884 C C . PRO A 1 241 ? -2.907 0.357 -19.871 1.00 89.62 241 PRO A C 1
ATOM 1886 O O . PRO A 1 241 ? -3.579 0.049 -18.895 1.00 89.62 241 PRO A O 1
ATOM 1889 N N . ASP A 1 242 ? -3.011 -0.285 -21.030 1.00 81.31 242 ASP A N 1
ATOM 1890 C CA . ASP A 1 242 ? -3.730 -1.556 -21.091 1.00 81.31 242 ASP A CA 1
ATOM 1891 C C . ASP A 1 242 ? -2.836 -2.614 -20.423 1.00 81.31 242 ASP A C 1
ATOM 1893 O O . ASP A 1 242 ? -1.746 -2.917 -20.925 1.00 81.31 242 ASP A O 1
ATOM 1897 N N . TYR A 1 243 ? -3.255 -3.143 -19.274 1.00 73.50 243 TYR A N 1
ATOM 1898 C CA . TYR A 1 243 ? -2.571 -4.236 -18.581 1.00 73.50 243 TYR A CA 1
ATOM 1899 C C . TYR A 1 243 ? -3.590 -5.291 -18.128 1.00 73.50 243 TYR A C 1
ATOM 1901 O O . TYR A 1 243 ? -3.945 -5.409 -16.965 1.00 73.50 243 TYR A O 1
ATOM 1909 N N . GLU A 1 244 ? -4.056 -6.093 -19.080 1.00 57.66 244 GLU A N 1
ATOM 1910 C CA . GLU A 1 244 ? -4.701 -7.386 -18.807 1.00 57.66 244 GLU A CA 1
ATOM 1911 C C . GLU A 1 244 ? -3.778 -8.527 -19.267 1.00 57.66 244 GLU A C 1
ATOM 1913 O O . GLU A 1 244 ? -3.035 -8.354 -20.270 1.00 57.66 244 GLU A O 1
#

Foldseek 3Di:
DDDDDDDDDDDPPPPPPPPPQPQDPPVLLVLQLVVQCQLVVNDVVLSVVLVVCNRRQDQDCVQLVAPPCSVPRSSNSSSSSSLVSCCVVVSKPKDFLQRLQCVLVVCVVVVQFALVPPLLSRLVSQFPDDADPVPGGDPVRLVSSLVSLLVSVVSRQVRNVVSQWAKKWWDWVGDSITIIGGHHPVVCVVFAPDWSDKDADPPPDDPDGMTTIGIHHRPSVSSLQSCCVNVVPDPVRSPRGPRD

Sequence (244 aa):
MIRRAIWAALLLVSSALAVGAEPIPEKQAQLFADFARDVSGNDPQVMATARDLIETPPTTLETIGYYGLEDAPAAERTLRGIISLLNARGHILGFEDKYINEMPLVLEQQGLADFAGDPQRDVMALFPGEIDSETGPSDTQWRAFRKGFGGHVRAIEAAMARKGHVLLSLDLPLGDTLHLWCASPAMAEKWRGQVLYFGRNTLDRRYFSTVTVAVTDPAWEDYWGFLTYALFIPERHSDLPDYE

Secondary structure (DSSP, 8-state):
-------------------PPPPPPHHHHHHHHHHHHHHHTS-HHHHHHHHHHHHS---SHHHH-STT-TTS-HHHHHHHHHHHHHHHTTSSEEEEGGGGGGHHHHHHHTTS---TT-GGG-GGGGS-SPPBTTTBS-HHHHHHHHHHHHHHHHHHHHHHHHTT-EEEEEE-SS-SEEEEEEE-HHHHHHHTT-EEEEEE---TT-S-SEEEEEEES--HHHHHHHHHHHTT--HHHHSPP---

pLDDT: mean 88.68, std 16.45, range [32.78, 98.81]